Protein AF-A0A9E5WH46-F1 (afdb_monomer)

Radius of gyration: 38.25 Å; Cα contacts (8 Å, |Δi|>4): 91; chains: 1; bounding box: 60×32×115 Å

Foldseek 3Di:
DFAALCVLCVVVVHDSVVSVVCVVVVQADADPVRGHDSVRRVVSNVVPDDPVPPPPPVNVVPPPDPPPPPVVLLVVLCVVVPNDDDPVVSVVSVVVVVVVVVVVVVVVVVCVVVVVDDDPVVVVVVVVVVLVVVLVCQQPVLVVCLVVVCVVVVHDSVVSSVVSNVVSVVVSVVVVPPPPPPPD

pLDDT: mean 80.44, std 16.76, range [36.19, 98.06]

Sequence (184 aa):
MGMSRRA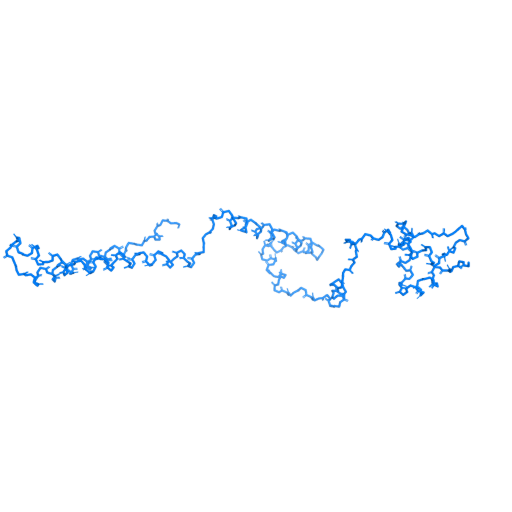YARHRGVSDMAVRKAITSGRITVEPDGTLDPVKADKLWAAQTDPSKQRGKHARRSSGATTPVPKSAIRAVDEALGGIGGAEISFMRARMANEVLKAQTAKVRLRKMKGELVDRARAISAAFDLGRRERDVWMNWPPRVAADMAAKLGVDAHAMEHVLERYIRQHLAELAGVDLSSDQ

Secondary structure (DSSP, 8-state):
-PBPHHHHHHHHT--HHHHHHHHHTTSS---TTS-B-HHHHHHHHHHH--GGGS--GGGGTTSS--PPPPHHHHHHHHHHHTS---HHHHHHHHHHHHHHHHHHHHHHHHHHHTT----HHHHHHHHHHHHHHHHHHHHTSHHHHHHHHHHHHTS-HHHHHHHHHHHHHHHHHHHHTS-TTS--

Nearest PDB structures (foldseek):
  5ydd-assembly1_A  TM=3.779E-01  e=4.033E-01  Mycobacterium tuberculosis H37Rv
  5c8d-assembly2_H  TM=2.714E-01  e=5.434E+00  Thermus thermophilus HB27
  6n63-assembly1_A-2  TM=2.862E-01  e=8.719E+00  Bacillus thermotolerans

Structure (mmCIF, N/CA/C/O backbone):
data_AF-A0A9E5WH46-F1
#
_entry.id   AF-A0A9E5WH46-F1
#
loop_
_atom_site.group_PDB
_atom_site.id
_atom_site.type_symbol
_atom_site.label_atom_id
_atom_site.label_alt_id
_atom_site.label_comp_id
_atom_site.label_asym_id
_atom_site.label_entity_id
_atom_site.label_seq_id
_atom_site.pdbx_PDB_ins_code
_atom_site.Cartn_x
_atom_site.Cartn_y
_atom_site.Cartn_z
_atom_site.occupancy
_atom_site.B_iso_or_equiv
_atom_site.auth_seq_id
_atom_site.auth_comp_id
_atom_site.auth_asym_id
_atom_site.auth_atom_id
_atom_site.pdbx_PDB_model_num
ATOM 1 N N . MET A 1 1 ? 18.393 -7.401 -77.310 1.00 60.84 1 MET A N 1
ATOM 2 C CA . MET A 1 1 ? 18.943 -6.029 -77.305 1.00 60.84 1 MET A CA 1
ATOM 3 C C . MET A 1 1 ? 19.353 -5.700 -75.886 1.00 60.84 1 MET A C 1
ATOM 5 O O . MET A 1 1 ? 18.494 -5.379 -75.073 1.00 60.84 1 MET A O 1
ATOM 9 N N . GLY A 1 2 ? 20.632 -5.865 -75.569 1.00 75.50 2 GLY A N 1
ATOM 10 C CA . GLY A 1 2 ? 21.138 -5.529 -74.249 1.00 75.50 2 GLY A CA 1
ATOM 11 C C . GLY A 1 2 ? 21.284 -4.019 -74.072 1.00 75.50 2 GLY A C 1
ATOM 12 O O . GLY A 1 2 ? 21.635 -3.286 -74.995 1.00 75.50 2 GLY A O 1
ATOM 13 N N . MET A 1 3 ? 20.962 -3.536 -72.878 1.00 85.12 3 MET A N 1
ATOM 14 C CA . MET A 1 3 ? 21.013 -2.129 -72.505 1.00 85.12 3 MET A CA 1
ATOM 15 C C . MET A 1 3 ? 22.272 -1.856 -71.670 1.00 85.12 3 MET A C 1
ATOM 17 O O . MET A 1 3 ? 22.698 -2.684 -70.864 1.00 85.12 3 MET A O 1
ATOM 21 N N . SER A 1 4 ? 22.884 -0.678 -71.820 1.00 86.88 4 SER A N 1
ATOM 22 C CA . SER A 1 4 ? 24.018 -0.294 -70.967 1.00 86.88 4 SER A CA 1
ATOM 23 C C . SER A 1 4 ? 23.589 -0.135 -69.501 1.00 86.88 4 SER A C 1
ATOM 25 O O . SER A 1 4 ? 22.456 0.248 -69.212 1.00 86.88 4 SER A O 1
ATOM 27 N N . ARG A 1 5 ? 24.506 -0.357 -68.548 1.00 87.38 5 ARG A N 1
ATOM 28 C CA . ARG A 1 5 ? 24.231 -0.281 -67.091 1.00 87.38 5 ARG A CA 1
ATOM 29 C C . ARG A 1 5 ? 23.552 1.025 -66.666 1.00 87.38 5 ARG A C 1
ATOM 31 O O . ARG A 1 5 ? 22.586 1.003 -65.908 1.00 87.38 5 ARG A O 1
ATOM 38 N N . ARG A 1 6 ? 24.010 2.150 -67.224 1.00 85.94 6 ARG A N 1
ATOM 39 C CA . ARG A 1 6 ? 23.446 3.487 -66.981 1.00 85.94 6 ARG A CA 1
ATOM 40 C C . ARG A 1 6 ? 22.045 3.649 -67.563 1.00 85.94 6 ARG A C 1
ATOM 42 O O . ARG A 1 6 ? 21.200 4.307 -66.962 1.00 85.94 6 ARG A O 1
ATOM 49 N N . ALA A 1 7 ? 21.796 3.094 -68.746 1.00 86.19 7 ALA A N 1
ATOM 50 C CA . ALA A 1 7 ? 20.470 3.123 -69.347 1.00 86.19 7 ALA A CA 1
ATOM 51 C C . ALA A 1 7 ? 19.501 2.207 -68.576 1.00 86.19 7 ALA A C 1
ATOM 53 O O . ALA A 1 7 ? 18.388 2.637 -68.286 1.00 86.19 7 ALA A O 1
ATOM 54 N N . TYR A 1 8 ? 19.954 1.038 -68.111 1.00 87.12 8 TYR A N 1
ATOM 55 C CA . TYR A 1 8 ? 19.157 0.138 -67.272 1.00 87.12 8 TYR A CA 1
ATOM 56 C C . TYR A 1 8 ? 18.824 0.756 -65.905 1.00 87.12 8 TYR A C 1
ATOM 58 O O . TYR A 1 8 ? 17.687 0.678 -65.442 1.00 87.12 8 TYR A O 1
ATOM 66 N N . ALA A 1 9 ? 19.780 1.459 -65.288 1.00 87.50 9 ALA A N 1
ATOM 67 C CA . ALA A 1 9 ? 19.547 2.216 -64.058 1.00 87.50 9 ALA A CA 1
ATOM 68 C C . ALA A 1 9 ? 18.420 3.253 -64.230 1.00 87.50 9 ALA A C 1
ATOM 70 O O . ALA A 1 9 ? 17.520 3.329 -63.393 1.00 87.50 9 ALA A O 1
ATOM 71 N N . ARG A 1 10 ? 18.429 3.994 -65.352 1.00 88.38 10 ARG A N 1
ATOM 72 C CA . ARG A 1 10 ? 17.366 4.950 -65.704 1.00 88.38 10 ARG A CA 1
ATOM 73 C C . ARG A 1 10 ? 16.027 4.257 -65.955 1.00 88.38 10 ARG A C 1
ATOM 75 O O . ARG A 1 10 ? 15.025 4.715 -65.422 1.00 88.38 10 ARG A O 1
ATOM 82 N N . HIS A 1 11 ? 16.021 3.148 -66.693 1.00 85.81 11 HIS A N 1
ATOM 83 C CA . HIS A 1 11 ? 14.815 2.365 -66.976 1.00 85.81 11 HIS A CA 1
ATOM 84 C C . HIS A 1 11 ? 14.134 1.851 -65.693 1.00 85.81 11 HIS A C 1
ATOM 86 O O . HIS A 1 11 ? 12.918 1.927 -65.566 1.00 85.81 11 HIS A O 1
ATOM 92 N N . ARG A 1 12 ? 14.916 1.393 -64.704 1.00 83.06 12 ARG A N 1
ATOM 93 C CA . ARG A 1 12 ? 14.411 0.873 -63.418 1.00 83.06 12 ARG A CA 1
ATOM 94 C C . ARG A 1 12 ? 14.196 1.956 -62.343 1.00 83.06 12 ARG A C 1
ATOM 96 O O . ARG A 1 12 ? 13.691 1.656 -61.263 1.00 83.06 12 ARG A O 1
ATOM 103 N N . GLY A 1 13 ? 14.595 3.206 -62.592 1.00 83.81 13 GLY A N 1
ATOM 104 C CA . GLY A 1 13 ? 14.474 4.306 -61.624 1.00 83.81 13 GLY A CA 1
ATOM 105 C C . GLY A 1 13 ? 15.414 4.192 -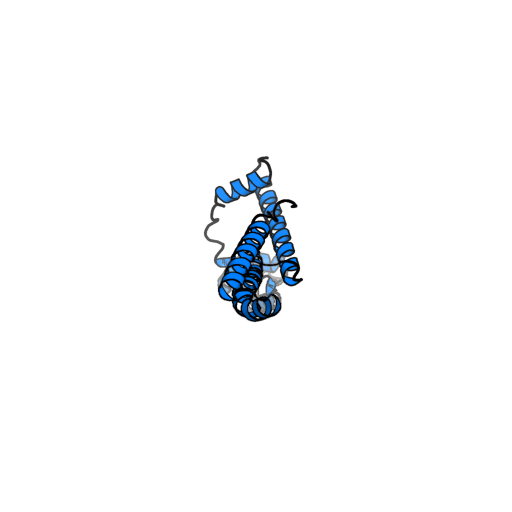60.412 1.00 83.81 13 GLY A C 1
ATOM 106 O O . GLY A 1 13 ? 15.082 4.645 -59.316 1.00 83.81 13 GLY A O 1
ATOM 107 N N . VAL A 1 14 ? 16.583 3.567 -60.582 1.00 86.25 14 VAL A N 1
ATOM 108 C CA . VAL A 1 14 ? 17.606 3.394 -59.534 1.00 86.25 14 VAL A CA 1
ATOM 109 C C . VAL A 1 14 ? 18.915 4.088 -59.919 1.00 86.25 14 VAL A C 1
ATOM 111 O O . VAL A 1 14 ? 19.143 4.425 -61.076 1.00 86.25 14 VAL A O 1
ATOM 114 N N . SER A 1 15 ? 19.810 4.314 -58.952 1.00 87.50 15 SER A N 1
ATOM 115 C CA . SER A 1 15 ? 21.128 4.888 -59.251 1.00 87.50 15 SER A CA 1
ATOM 116 C C . SER A 1 15 ? 22.048 3.874 -59.948 1.00 87.50 15 SER A C 1
ATOM 118 O O . SER A 1 15 ? 21.976 2.674 -59.679 1.00 87.50 15 SER A O 1
ATOM 120 N N . ASP A 1 16 ? 22.980 4.347 -60.787 1.00 86.44 16 ASP A N 1
ATOM 121 C CA . ASP A 1 16 ? 24.005 3.491 -61.425 1.00 86.44 16 ASP A CA 1
ATOM 122 C C . ASP A 1 16 ? 24.821 2.713 -60.376 1.00 86.44 16 ASP A C 1
ATOM 124 O O . ASP A 1 16 ? 25.144 1.541 -60.555 1.00 86.44 16 ASP A O 1
ATOM 128 N N . MET A 1 17 ? 25.067 3.330 -59.215 1.00 86.56 17 MET A N 1
ATOM 129 C CA . MET A 1 17 ? 25.725 2.680 -58.078 1.00 86.56 17 MET A CA 1
ATOM 130 C C . MET A 1 17 ? 24.918 1.514 -57.500 1.00 86.56 17 MET A C 1
ATOM 132 O O . MET A 1 17 ? 25.509 0.518 -57.081 1.00 86.56 17 MET A O 1
ATOM 136 N N . ALA A 1 18 ? 23.584 1.597 -57.488 1.00 84.50 18 ALA A N 1
ATOM 137 C CA . ALA A 1 18 ? 22.744 0.482 -57.066 1.00 84.50 18 ALA A CA 1
ATOM 138 C C . ALA A 1 18 ? 22.877 -0.698 -58.036 1.00 84.50 18 ALA A C 1
ATOM 140 O O . ALA A 1 18 ? 23.006 -1.836 -57.584 1.00 84.50 18 ALA A O 1
ATOM 141 N N . VAL A 1 19 ? 22.914 -0.425 -59.346 1.00 85.81 19 VAL A N 1
ATOM 142 C CA . VAL A 1 19 ? 23.125 -1.444 -60.388 1.00 85.81 19 VAL A CA 1
ATOM 143 C C . VAL A 1 19 ? 24.503 -2.086 -60.247 1.00 85.81 19 VAL A C 1
ATOM 145 O O . VAL A 1 19 ? 24.596 -3.307 -60.181 1.00 85.81 19 VAL A O 1
ATOM 148 N N . ARG A 1 20 ? 25.570 -1.293 -60.083 1.00 87.94 20 ARG A N 1
ATOM 149 C CA . ARG A 1 20 ? 26.925 -1.815 -59.821 1.00 87.94 20 ARG A CA 1
ATOM 150 C C . ARG A 1 20 ? 26.964 -2.706 -58.585 1.00 87.94 20 ARG A C 1
ATOM 152 O O . ARG A 1 20 ? 27.475 -3.814 -58.655 1.00 87.94 20 ARG A O 1
ATOM 159 N N . LYS A 1 21 ? 26.365 -2.264 -57.475 1.00 86.62 21 LYS A N 1
ATOM 160 C CA . LYS A 1 21 ? 26.303 -3.055 -56.239 1.00 86.62 21 LYS A CA 1
ATOM 161 C C . LYS A 1 21 ? 25.538 -4.362 -56.438 1.00 86.62 21 LYS A C 1
ATOM 163 O O . LYS A 1 21 ? 25.920 -5.375 -55.859 1.00 86.62 21 LYS A O 1
ATOM 168 N N . ALA A 1 22 ? 24.461 -4.358 -57.219 1.00 85.12 22 ALA A N 1
ATOM 169 C CA . ALA A 1 22 ? 23.718 -5.573 -57.527 1.00 85.12 22 ALA A CA 1
ATOM 170 C C . ALA A 1 22 ? 24.542 -6.547 -58.382 1.00 85.12 22 ALA A C 1
ATOM 172 O O . ALA A 1 22 ? 24.554 -7.728 -58.056 1.00 85.12 22 ALA A O 1
ATOM 173 N N . ILE A 1 23 ? 25.314 -6.056 -59.359 1.00 86.94 23 ILE A N 1
ATOM 174 C CA . ILE A 1 23 ? 26.272 -6.876 -60.126 1.00 86.94 23 ILE A CA 1
ATOM 175 C C . ILE A 1 23 ? 27.349 -7.454 -59.196 1.00 86.94 23 ILE A C 1
ATOM 177 O O . ILE A 1 23 ? 27.544 -8.662 -59.158 1.00 86.94 23 ILE A O 1
ATOM 181 N N . THR A 1 24 ? 28.010 -6.619 -58.384 1.00 86.25 24 THR A N 1
ATOM 182 C CA . THR A 1 24 ? 29.081 -7.060 -57.467 1.00 86.25 24 THR A CA 1
ATOM 183 C C . THR A 1 24 ? 28.592 -8.060 -56.421 1.00 86.25 24 THR A C 1
ATOM 185 O O . THR A 1 24 ? 29.334 -8.944 -56.019 1.00 86.25 24 THR A O 1
ATOM 188 N N . SER A 1 25 ? 27.341 -7.932 -55.973 1.00 82.19 25 SER A N 1
ATOM 189 C CA . SER A 1 25 ? 26.733 -8.883 -55.030 1.00 82.19 25 SER A CA 1
ATOM 190 C C . SER A 1 25 ? 26.099 -10.102 -55.705 1.00 82.19 25 SER A C 1
ATOM 192 O O . SER A 1 25 ? 25.434 -10.871 -55.019 1.00 82.19 25 SER A O 1
ATOM 194 N N . GLY A 1 26 ? 26.264 -10.266 -57.022 1.00 82.75 26 GLY A N 1
ATOM 195 C CA . GLY A 1 26 ? 25.757 -11.414 -57.776 1.00 82.75 26 GLY A CA 1
ATOM 196 C C . GLY A 1 26 ? 24.236 -11.458 -57.940 1.00 82.75 26 GLY A C 1
ATOM 197 O O . GLY A 1 26 ? 23.709 -12.498 -58.311 1.00 82.75 26 GLY A O 1
ATOM 198 N N . ARG A 1 27 ? 23.530 -10.350 -57.664 1.00 81.94 27 ARG A N 1
ATOM 199 C CA . ARG A 1 27 ? 22.059 -10.244 -57.743 1.00 81.94 27 ARG A CA 1
ATOM 200 C C . ARG A 1 27 ? 21.519 -10.022 -59.157 1.00 81.94 27 ARG A C 1
ATOM 202 O O . ARG A 1 27 ? 20.327 -10.175 -59.400 1.00 81.94 27 ARG A O 1
ATOM 209 N N . ILE A 1 28 ? 22.378 -9.564 -60.063 1.00 87.00 28 ILE A N 1
ATOM 210 C CA . ILE A 1 28 ? 22.096 -9.446 -61.495 1.00 87.00 28 ILE A CA 1
ATOM 211 C C . ILE A 1 28 ? 23.334 -9.850 -62.283 1.00 87.00 28 ILE A C 1
ATOM 213 O O . ILE A 1 28 ? 24.459 -9.544 -61.884 1.00 87.00 28 ILE A O 1
ATOM 217 N N . THR A 1 29 ? 23.111 -10.501 -63.417 1.00 85.12 29 THR A N 1
ATOM 218 C CA . THR A 1 29 ? 24.169 -10.997 -64.297 1.00 85.12 29 THR A CA 1
ATOM 219 C C . THR A 1 29 ? 24.289 -10.096 -65.518 1.00 85.12 29 THR A C 1
ATOM 221 O O . THR A 1 29 ? 23.283 -9.652 -66.069 1.00 85.12 29 THR A O 1
ATOM 224 N N . VAL A 1 30 ? 25.525 -9.810 -65.918 1.00 86.00 30 VAL A N 1
ATOM 225 C CA . VAL A 1 30 ? 25.843 -9.067 -67.144 1.00 86.00 30 VAL A CA 1
ATOM 226 C C . VAL A 1 30 ? 26.047 -10.078 -68.272 1.00 86.00 30 VAL A C 1
ATOM 228 O O . VAL A 1 30 ? 26.607 -11.148 -68.034 1.00 86.00 30 VAL A O 1
ATOM 231 N N . GLU A 1 31 ? 25.579 -9.761 -69.476 1.00 83.12 31 GLU A N 1
ATOM 232 C CA . GLU A 1 31 ? 25.784 -10.601 -70.656 1.00 83.12 31 GLU A CA 1
ATOM 233 C C . GLU A 1 31 ? 27.267 -10.592 -71.097 1.00 83.12 31 GLU A C 1
ATOM 235 O O . GLU A 1 31 ? 28.030 -9.707 -70.689 1.00 83.12 31 GLU A O 1
ATOM 240 N N . PRO A 1 32 ? 27.717 -11.575 -71.903 1.00 72.38 32 PRO A N 1
ATOM 241 C CA . PRO A 1 32 ? 29.120 -11.686 -72.326 1.00 72.38 32 PRO A CA 1
ATOM 242 C C . PRO A 1 32 ? 29.652 -10.460 -73.084 1.00 72.38 32 PRO A C 1
ATOM 244 O O . PRO A 1 32 ? 30.854 -10.214 -73.096 1.00 72.38 32 PRO A O 1
ATOM 247 N N . ASP A 1 33 ? 28.758 -9.671 -73.682 1.00 74.50 33 ASP A N 1
ATOM 248 C CA . ASP A 1 33 ? 29.044 -8.418 -74.388 1.00 74.50 33 ASP A CA 1
ATOM 249 C C . ASP A 1 33 ? 29.107 -7.183 -73.458 1.00 74.50 33 ASP A C 1
ATOM 251 O O . ASP A 1 33 ? 29.300 -6.053 -73.908 1.00 74.50 33 ASP A O 1
ATOM 255 N N . GLY A 1 34 ? 28.943 -7.376 -72.144 1.00 74.81 34 GLY A N 1
ATOM 256 C CA . GLY A 1 34 ? 28.970 -6.311 -71.141 1.00 74.81 34 GLY A CA 1
ATOM 257 C C . GLY A 1 34 ? 27.643 -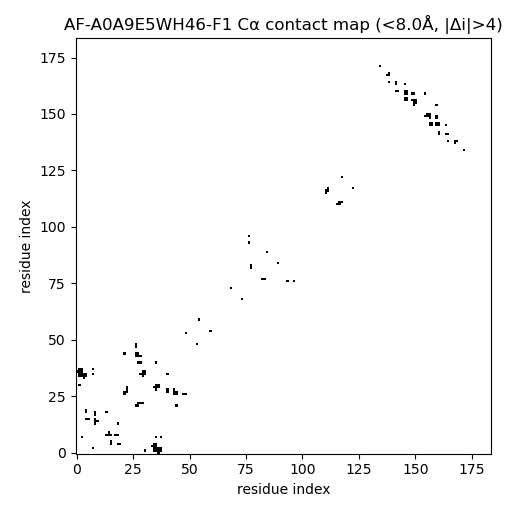5.564 -70.957 1.00 74.81 34 GLY A C 1
ATOM 258 O O . GLY A 1 34 ? 27.582 -4.632 -70.138 1.00 74.81 34 GLY A O 1
ATOM 259 N N . THR A 1 35 ? 26.586 -5.960 -71.668 1.00 83.19 35 THR A N 1
ATOM 260 C CA . THR A 1 35 ? 25.255 -5.346 -71.605 1.00 83.19 35 THR A CA 1
ATOM 261 C C . THR A 1 35 ? 24.317 -6.063 -70.621 1.00 83.19 35 THR A C 1
ATOM 263 O O . THR A 1 35 ? 24.643 -7.102 -70.047 1.00 83.19 35 THR A O 1
ATOM 266 N N . LEU A 1 36 ? 23.167 -5.453 -70.326 1.00 84.62 36 LEU A N 1
ATOM 267 C CA . LEU A 1 36 ? 22.128 -6.008 -69.457 1.00 84.62 36 LEU A CA 1
ATOM 268 C C . LEU A 1 36 ? 20.832 -6.182 -70.243 1.00 84.62 36 LEU A C 1
ATOM 270 O O . LEU A 1 36 ? 20.279 -5.202 -70.743 1.00 84.62 36 LEU A O 1
ATOM 274 N N . ASP A 1 37 ? 20.300 -7.398 -70.282 1.00 87.38 37 ASP A N 1
ATOM 275 C CA . ASP A 1 37 ? 18.914 -7.629 -70.684 1.00 87.38 37 ASP A CA 1
ATOM 276 C C . ASP A 1 37 ? 17.979 -7.119 -69.567 1.00 87.38 37 ASP A C 1
ATOM 278 O O . ASP A 1 37 ? 17.991 -7.679 -68.462 1.00 87.38 37 ASP A O 1
ATOM 282 N N . PRO A 1 38 ? 17.175 -6.064 -69.814 1.00 83.06 38 PRO A N 1
ATOM 283 C CA . PRO A 1 38 ? 16.353 -5.444 -68.780 1.00 83.06 38 PRO A CA 1
ATOM 284 C C . PRO A 1 38 ? 15.334 -6.417 -68.176 1.00 83.06 38 PRO A C 1
ATOM 286 O O . PRO A 1 38 ? 15.113 -6.396 -66.966 1.00 83.06 38 PRO A O 1
ATOM 289 N N . VAL A 1 39 ? 14.767 -7.324 -68.979 1.00 84.38 39 VAL A N 1
ATOM 290 C CA . VAL A 1 39 ? 13.725 -8.254 -68.519 1.00 84.38 39 VAL A CA 1
ATOM 291 C C . VAL A 1 39 ? 14.325 -9.337 -67.624 1.00 84.38 39 VAL A C 1
ATOM 293 O O . VAL A 1 39 ? 13.751 -9.683 -66.588 1.00 84.38 39 VAL A O 1
ATOM 296 N N . LYS A 1 40 ? 15.496 -9.875 -67.989 1.00 84.50 40 LYS A N 1
ATOM 297 C CA . LYS A 1 40 ? 16.202 -10.866 -67.159 1.00 84.50 40 LYS A CA 1
ATOM 298 C C . LYS A 1 40 ? 16.746 -10.237 -65.880 1.00 84.50 40 LYS A C 1
ATOM 300 O O . LYS A 1 40 ? 16.601 -10.822 -64.807 1.00 84.50 40 LYS A O 1
ATOM 305 N N . ALA A 1 41 ? 17.339 -9.049 -65.978 1.00 84.12 41 ALA A N 1
ATOM 306 C CA . ALA A 1 41 ? 17.916 -8.358 -64.835 1.00 84.12 41 ALA A CA 1
ATOM 307 C C . ALA A 1 41 ? 16.845 -7.973 -63.800 1.00 84.12 41 ALA A C 1
ATOM 309 O O . ALA A 1 41 ? 17.084 -8.132 -62.603 1.00 84.12 41 ALA A O 1
ATOM 310 N N . ASP A 1 42 ? 15.649 -7.559 -64.230 1.00 84.00 42 ASP A N 1
ATOM 311 C CA . ASP A 1 42 ? 14.543 -7.248 -63.319 1.00 84.00 42 ASP A CA 1
ATOM 312 C C . ASP A 1 42 ? 14.053 -8.496 -62.561 1.00 84.00 42 ASP A C 1
ATOM 314 O O . ASP A 1 42 ? 13.826 -8.429 -61.346 1.00 84.00 42 ASP A O 1
ATOM 318 N N . LYS A 1 43 ? 13.949 -9.641 -63.255 1.00 84.81 43 LYS A N 1
ATOM 319 C CA . LYS A 1 43 ? 13.566 -10.936 -62.664 1.00 84.81 43 LYS A CA 1
ATOM 320 C C . LYS A 1 43 ? 14.593 -11.429 -61.645 1.00 84.81 43 LYS A C 1
ATOM 322 O O . LYS A 1 43 ? 14.216 -11.774 -60.526 1.00 84.81 43 LYS A O 1
ATOM 327 N N . LEU A 1 44 ? 15.880 -11.425 -62.005 1.00 84.56 44 LEU A N 1
ATOM 328 C CA . LEU A 1 44 ? 16.971 -11.837 -61.112 1.00 84.56 44 LEU A CA 1
ATOM 329 C C . LEU A 1 44 ? 17.039 -10.945 -59.873 1.00 84.56 44 LEU A C 1
ATOM 331 O O . LEU A 1 44 ? 17.105 -11.439 -58.748 1.00 84.56 44 LEU A O 1
ATOM 335 N N . TRP A 1 45 ? 16.909 -9.631 -60.069 1.00 84.94 45 TRP A N 1
ATOM 336 C CA . TRP A 1 45 ? 16.915 -8.678 -58.970 1.00 84.94 45 TRP A CA 1
ATOM 337 C C . TRP A 1 45 ? 15.779 -8.948 -57.985 1.00 84.94 45 TRP A C 1
ATOM 339 O O . TRP A 1 45 ? 16.009 -8.927 -56.777 1.00 84.94 45 TRP A O 1
ATOM 349 N N . ALA A 1 46 ? 14.557 -9.184 -58.469 1.00 81.38 46 ALA A N 1
ATOM 350 C CA . ALA A 1 46 ? 13.415 -9.480 -57.608 1.00 81.38 46 ALA A CA 1
ATOM 351 C C . ALA A 1 46 ? 13.587 -10.813 -56.860 1.00 81.38 46 ALA A C 1
ATOM 353 O O . ALA A 1 46 ? 13.364 -10.855 -55.654 1.00 81.38 46 ALA A O 1
ATOM 354 N N . ALA A 1 47 ? 14.046 -11.863 -57.547 1.00 81.69 47 ALA A N 1
ATOM 355 C CA . ALA A 1 47 ? 14.228 -13.192 -56.965 1.00 81.69 47 ALA A CA 1
ATOM 356 C C . ALA A 1 47 ? 15.340 -13.243 -55.903 1.00 81.69 47 ALA A C 1
ATOM 358 O O . ALA A 1 47 ? 15.214 -13.945 -54.905 1.00 81.69 47 ALA A O 1
ATOM 359 N N . GLN A 1 48 ? 16.427 -12.492 -56.101 1.00 79.56 48 GLN A N 1
ATOM 360 C CA . GLN A 1 48 ? 17.620 -12.546 -55.246 1.00 79.56 48 GLN A CA 1
ATOM 361 C C . GLN A 1 48 ? 17.698 -11.397 -54.225 1.00 79.56 48 GLN A C 1
ATOM 363 O O . GLN A 1 48 ? 18.693 -11.256 -53.508 1.00 79.56 48 GLN A O 1
ATOM 368 N N . THR A 1 49 ? 16.671 -10.542 -54.139 1.00 76.56 49 THR A N 1
ATOM 369 C CA . THR A 1 49 ? 16.612 -9.488 -53.117 1.00 76.56 49 THR A CA 1
ATOM 370 C C . THR A 1 49 ? 15.938 -10.004 -51.854 1.00 76.56 49 THR A C 1
ATOM 372 O O . THR A 1 49 ? 14.720 -10.123 -51.785 1.00 76.56 49 THR A O 1
ATOM 375 N N . ASP A 1 50 ? 16.753 -10.213 -50.824 1.00 70.56 50 ASP A N 1
ATOM 376 C CA . ASP A 1 50 ? 16.322 -10.544 -49.467 1.00 70.56 50 ASP A CA 1
ATOM 377 C C . ASP A 1 50 ? 15.325 -9.494 -48.911 1.00 70.56 50 ASP A C 1
ATOM 379 O O . ASP A 1 50 ? 15.698 -8.318 -48.766 1.00 70.56 50 ASP A O 1
ATOM 383 N N . PRO A 1 51 ? 14.079 -9.889 -48.572 1.00 62.91 51 PRO A N 1
ATOM 384 C CA . PRO A 1 51 ? 13.073 -9.001 -47.987 1.00 62.91 51 PRO A CA 1
ATOM 385 C C . PRO A 1 51 ? 13.537 -8.317 -46.694 1.00 62.91 51 PRO A C 1
ATOM 387 O O . PRO A 1 51 ? 13.174 -7.169 -46.447 1.00 62.91 51 PRO A O 1
ATOM 390 N N . SER A 1 52 ? 14.394 -8.970 -45.899 1.00 59.16 52 SER A N 1
ATOM 391 C CA . SER A 1 52 ? 14.901 -8.441 -44.624 1.00 59.16 52 SER A CA 1
ATOM 392 C C . SER A 1 52 ? 15.940 -7.325 -44.796 1.00 59.16 52 SER A C 1
ATOM 394 O O . SER A 1 52 ? 16.137 -6.503 -43.900 1.00 59.16 52 SER A O 1
ATOM 396 N N . LYS A 1 53 ? 16.579 -7.244 -45.973 1.00 61.91 53 LYS A N 1
ATOM 397 C CA . LYS A 1 53 ? 17.563 -6.201 -46.320 1.00 61.91 53 LYS A CA 1
ATOM 398 C C . LYS A 1 53 ? 16.955 -5.051 -47.115 1.00 61.91 53 LYS A C 1
ATOM 400 O O . LYS A 1 53 ? 17.668 -4.110 -47.485 1.00 61.91 53 LYS A O 1
ATOM 405 N N . GLN A 1 54 ? 15.651 -5.091 -47.382 1.00 60.31 54 GLN A N 1
ATOM 406 C CA . GLN A 1 54 ? 14.955 -3.958 -47.969 1.00 60.31 54 GLN A CA 1
ATOM 407 C C . GLN A 1 54 ? 14.895 -2.830 -46.935 1.00 60.31 54 GLN A C 1
ATOM 409 O O . GLN A 1 54 ? 14.320 -2.972 -45.858 1.00 60.31 54 GLN A O 1
ATOM 414 N N . ARG A 1 55 ? 15.484 -1.670 -47.261 1.00 57.00 55 ARG A N 1
ATOM 415 C CA . ARG A 1 55 ? 15.250 -0.439 -46.491 1.00 57.00 55 ARG A CA 1
ATOM 416 C C . ARG A 1 55 ? 13.760 -0.124 -46.593 1.00 57.00 55 ARG A C 1
ATOM 418 O O . ARG A 1 55 ? 13.312 0.426 -47.596 1.00 57.00 55 ARG A O 1
ATOM 425 N N . GLY A 1 56 ? 13.004 -0.489 -45.560 1.00 55.34 56 GLY A N 1
ATOM 426 C CA . GLY A 1 56 ? 11.588 -0.162 -45.458 1.00 55.34 56 GLY A CA 1
ATOM 427 C C . GLY A 1 56 ? 11.364 1.349 -45.554 1.00 55.34 56 GLY A C 1
ATOM 428 O O . GLY A 1 56 ? 12.283 2.147 -45.347 1.00 55.34 56 GLY A O 1
ATOM 429 N N . LYS A 1 57 ? 10.121 1.766 -45.824 1.00 50.69 57 LYS A N 1
ATOM 430 C CA . LYS A 1 57 ? 9.732 3.191 -45.904 1.00 50.69 57 LYS A CA 1
ATOM 431 C C . LYS A 1 57 ? 10.173 4.011 -44.672 1.00 50.69 57 LYS A C 1
ATOM 433 O O . LYS A 1 57 ? 10.429 5.205 -44.797 1.00 50.69 57 LYS A O 1
ATOM 438 N N . HIS A 1 58 ? 10.374 3.363 -43.521 1.00 48.94 58 HIS A N 1
ATOM 439 C CA . HIS A 1 58 ? 10.922 3.965 -42.301 1.00 48.94 58 HIS A CA 1
ATOM 440 C C . HIS A 1 58 ? 12.391 4.418 -42.413 1.00 48.94 58 HIS A C 1
ATOM 442 O O . HIS A 1 58 ? 12.760 5.420 -41.812 1.00 48.94 58 HIS A O 1
ATOM 448 N N . ALA A 1 59 ? 13.224 3.771 -43.235 1.00 50.53 59 ALA A N 1
ATOM 449 C CA . ALA A 1 59 ? 14.636 4.135 -43.403 1.00 50.53 59 ALA A CA 1
ATOM 450 C C . ALA A 1 59 ? 14.870 5.299 -44.388 1.00 50.53 59 ALA A C 1
ATOM 452 O O . ALA A 1 59 ? 16.009 5.748 -44.548 1.00 50.53 59 ALA A O 1
ATOM 453 N N . ARG A 1 60 ? 13.815 5.762 -45.078 1.00 47.84 60 ARG A N 1
ATOM 454 C CA . ARG A 1 60 ? 13.821 6.987 -45.901 1.00 47.84 60 ARG A CA 1
ATOM 455 C C . ARG A 1 60 ? 13.412 8.232 -45.109 1.00 47.84 60 ARG A C 1
ATOM 457 O O . ARG A 1 60 ? 13.741 9.332 -45.525 1.00 47.84 60 ARG A O 1
ATOM 464 N N . ARG A 1 61 ? 12.765 8.069 -43.947 1.00 46.69 61 ARG A N 1
ATOM 465 C CA . ARG A 1 61 ? 12.487 9.179 -43.019 1.00 46.69 61 ARG A CA 1
ATOM 466 C C . ARG A 1 61 ? 13.698 9.592 -42.177 1.00 46.69 61 ARG A C 1
ATOM 468 O O . ARG A 1 61 ? 13.663 10.652 -41.576 1.00 46.69 61 ARG A O 1
ATOM 475 N N . SER A 1 62 ? 14.769 8.798 -42.164 1.00 50.56 62 SER A N 1
ATOM 476 C CA . SER A 1 62 ? 15.971 9.056 -41.361 1.00 50.56 62 SER A CA 1
ATOM 477 C C . SER A 1 62 ? 17.168 9.582 -42.167 1.00 50.56 62 SER A C 1
ATOM 479 O O . SER A 1 62 ? 18.292 9.528 -41.681 1.00 50.56 62 SER A O 1
ATOM 481 N N . SER A 1 63 ? 16.969 10.031 -43.413 1.00 48.00 63 SER A N 1
ATOM 482 C CA . SER A 1 63 ? 18.027 10.681 -44.211 1.00 48.00 63 SER A CA 1
ATOM 483 C C . SER A 1 63 ? 17.860 12.199 -44.330 1.00 48.00 63 SER A C 1
ATOM 485 O O . SER A 1 63 ? 18.501 12.811 -45.176 1.00 48.00 63 SER A O 1
ATOM 487 N N . GLY A 1 64 ? 17.010 12.804 -43.500 1.00 46.69 64 GLY A N 1
ATOM 488 C CA . GLY A 1 64 ? 16.925 14.250 -43.314 1.00 46.69 64 GLY A CA 1
ATOM 489 C C . GLY A 1 64 ? 17.128 14.562 -41.836 1.00 46.69 64 GLY A C 1
ATOM 490 O O . GLY A 1 64 ? 16.418 14.006 -41.008 1.00 46.69 64 GLY A O 1
ATOM 491 N N . ALA A 1 65 ? 18.103 15.421 -41.541 1.00 43.69 65 ALA A N 1
ATOM 492 C CA . ALA A 1 65 ? 18.570 15.816 -40.213 1.00 43.69 65 ALA A CA 1
ATOM 493 C C . ALA A 1 65 ? 19.271 14.703 -39.410 1.00 43.69 65 ALA A C 1
ATOM 495 O O . ALA A 1 65 ? 18.657 13.920 -38.691 1.00 43.69 65 ALA A O 1
ATOM 496 N N . THR A 1 66 ? 20.607 14.715 -39.430 1.00 50.06 66 THR A N 1
ATOM 497 C CA . THR A 1 66 ? 21.372 14.396 -38.220 1.00 50.06 66 THR A CA 1
ATOM 498 C C . THR A 1 66 ? 20.943 15.404 -37.161 1.00 50.06 66 THR A C 1
ATOM 500 O O . THR A 1 66 ? 21.507 16.495 -37.084 1.00 50.06 66 THR A O 1
ATOM 503 N N . THR A 1 67 ? 19.887 15.100 -36.406 1.00 45.34 67 THR A N 1
ATOM 504 C CA . THR A 1 67 ? 19.553 15.877 -35.216 1.00 45.34 67 THR A CA 1
ATOM 505 C C . THR A 1 67 ? 20.807 15.853 -34.349 1.00 45.34 67 THR A C 1
ATOM 507 O O . THR A 1 67 ? 21.257 14.757 -33.995 1.00 45.34 67 THR A O 1
ATOM 510 N N . PRO A 1 68 ? 21.438 17.006 -34.072 1.00 51.34 68 PRO A N 1
ATOM 511 C CA . PRO A 1 68 ? 22.575 17.039 -33.175 1.00 51.34 68 PRO A CA 1
ATOM 512 C C . PRO A 1 68 ? 22.118 16.399 -31.873 1.00 51.34 68 PRO A C 1
ATOM 514 O O . PRO A 1 68 ? 21.075 16.781 -31.335 1.00 51.34 68 PRO A O 1
ATOM 517 N N . VAL A 1 69 ? 22.848 15.385 -31.408 1.00 58.31 69 VAL A N 1
ATOM 518 C CA . VAL A 1 69 ? 22.575 14.789 -30.102 1.00 58.31 69 VAL A CA 1
ATOM 519 C C . VAL A 1 69 ? 22.547 15.948 -29.103 1.00 58.31 69 VAL A C 1
ATOM 521 O O . VAL A 1 69 ? 23.513 16.718 -29.053 1.00 58.31 69 VAL A O 1
ATOM 524 N N . PRO A 1 70 ? 21.436 16.154 -28.375 1.00 60.03 70 PRO A N 1
ATOM 525 C CA . PRO A 1 70 ? 21.312 17.305 -27.500 1.00 60.03 70 PRO A CA 1
ATOM 526 C C . PRO A 1 70 ? 22.444 17.266 -26.476 1.00 60.03 70 PRO A C 1
ATOM 528 O O . PRO A 1 70 ? 22.742 16.217 -25.902 1.00 60.03 70 PRO A O 1
ATOM 531 N N . LYS A 1 71 ? 23.092 18.414 -26.246 1.00 56.22 71 LYS A N 1
ATOM 532 C CA . LYS A 1 71 ? 24.247 18.532 -25.337 1.00 56.22 71 LYS A CA 1
ATOM 533 C C . LYS A 1 71 ? 23.944 17.997 -23.927 1.00 56.22 71 LYS A C 1
ATOM 535 O O . LYS A 1 71 ? 24.857 17.545 -23.249 1.00 56.22 71 LYS A O 1
ATOM 540 N N . SER A 1 72 ? 22.673 17.979 -23.516 1.00 59.69 72 SER A N 1
ATOM 541 C CA . SER A 1 72 ? 22.205 17.359 -22.270 1.00 59.69 72 SER A CA 1
ATOM 542 C C . SER A 1 72 ? 22.392 15.838 -22.232 1.00 59.69 72 SER A C 1
ATOM 544 O O . SER A 1 72 ? 22.793 15.310 -21.202 1.00 59.69 72 SER A O 1
ATOM 546 N N . ALA A 1 73 ? 22.177 15.133 -23.345 1.00 59.47 73 ALA A N 1
ATOM 547 C CA . ALA A 1 73 ? 22.417 13.693 -23.438 1.00 59.47 73 ALA A CA 1
ATOM 548 C C . ALA A 1 73 ? 23.918 13.368 -23.441 1.00 59.47 73 ALA A C 1
ATOM 550 O O . ALA A 1 73 ? 24.331 12.375 -22.853 1.00 59.47 73 ALA A O 1
ATOM 551 N N . ILE A 1 74 ? 24.743 14.231 -24.047 1.00 58.19 74 ILE A N 1
ATOM 552 C CA . ILE A 1 74 ? 26.208 14.108 -23.996 1.00 58.19 74 ILE A CA 1
ATOM 553 C C . ILE A 1 74 ? 26.701 14.313 -22.558 1.00 58.19 74 ILE A C 1
ATOM 555 O O . ILE A 1 74 ? 27.509 13.527 -22.081 1.00 58.19 74 ILE A O 1
ATOM 559 N N . ARG A 1 75 ? 26.159 15.308 -21.843 1.00 59.75 75 ARG A N 1
ATOM 560 C CA . ARG A 1 75 ? 26.507 15.593 -20.445 1.00 59.75 75 ARG A CA 1
ATOM 561 C C . ARG A 1 75 ? 26.100 14.465 -19.492 1.00 59.75 75 ARG A C 1
ATOM 563 O O . ARG A 1 75 ? 26.901 14.089 -18.652 1.00 59.75 75 ARG A O 1
ATOM 570 N N . ALA A 1 76 ? 24.916 13.875 -19.675 1.00 62.38 76 ALA A N 1
ATOM 571 C CA . ALA A 1 76 ? 24.470 12.726 -18.882 1.00 62.38 76 ALA A CA 1
ATOM 572 C C . ALA A 1 76 ? 25.344 11.476 -19.107 1.00 62.38 76 ALA A C 1
ATOM 574 O O . ALA A 1 76 ? 25.569 10.692 -18.189 1.00 62.38 76 ALA A O 1
ATOM 575 N N . VAL A 1 77 ? 25.861 11.290 -20.327 1.00 59.53 77 VAL A N 1
ATOM 576 C CA . VAL A 1 77 ? 26.807 10.209 -20.648 1.00 59.53 77 VAL A CA 1
ATOM 577 C C . VAL A 1 77 ? 28.202 10.495 -20.085 1.00 59.53 77 VAL A C 1
ATOM 579 O O . VAL A 1 77 ? 28.868 9.567 -19.638 1.00 59.53 77 VAL A O 1
ATOM 582 N N . ASP A 1 78 ? 28.642 11.753 -20.083 1.00 59.28 78 ASP A N 1
ATOM 583 C CA . ASP A 1 78 ? 29.933 12.170 -19.524 1.00 59.28 78 ASP A CA 1
ATOM 584 C C . ASP A 1 78 ? 29.956 12.063 -17.988 1.00 59.28 78 ASP A C 1
ATOM 586 O O . ASP A 1 78 ? 30.930 11.583 -17.410 1.00 59.28 78 ASP A O 1
ATOM 590 N N . GLU A 1 79 ? 28.836 12.396 -17.339 1.00 63.62 79 GLU A N 1
ATOM 591 C CA . GLU A 1 79 ? 28.594 12.211 -15.902 1.00 63.62 79 GLU A CA 1
ATOM 592 C C . GLU A 1 79 ? 28.550 10.724 -15.516 1.00 63.62 79 GLU A C 1
ATOM 594 O O . GLU A 1 79 ? 29.160 10.321 -14.530 1.00 63.62 79 GLU A O 1
ATOM 599 N N . ALA A 1 80 ? 27.928 9.877 -16.345 1.00 61.06 80 ALA A N 1
ATOM 600 C CA . ALA A 1 80 ? 27.923 8.428 -16.143 1.00 61.06 80 ALA A CA 1
ATOM 601 C C . ALA A 1 80 ? 29.297 7.756 -16.368 1.00 61.06 80 ALA A C 1
ATOM 603 O O . ALA A 1 80 ? 29.471 6.602 -15.978 1.00 61.06 80 ALA A O 1
ATOM 604 N N . LEU A 1 81 ? 30.256 8.430 -17.020 1.00 59.53 81 LEU A N 1
ATOM 605 C CA . LEU A 1 81 ? 31.534 7.841 -17.453 1.00 59.53 81 LEU A CA 1
ATOM 606 C C . LEU A 1 81 ? 32.788 8.586 -16.957 1.00 59.53 81 LEU A C 1
ATOM 608 O O . LEU A 1 81 ? 33.895 8.219 -17.353 1.00 59.53 81 LEU A O 1
ATOM 612 N N . GLY A 1 82 ? 32.648 9.594 -16.093 1.00 56.75 82 GLY A N 1
ATOM 613 C CA . GLY A 1 82 ? 33.775 10.215 -15.387 1.00 56.75 82 GLY A CA 1
ATOM 614 C C . GLY A 1 82 ? 34.713 11.085 -16.239 1.00 56.75 82 GLY A C 1
ATOM 615 O O . GLY A 1 82 ? 35.893 11.182 -15.916 1.00 56.75 82 GLY A O 1
ATOM 616 N N . GLY A 1 83 ? 34.227 11.720 -17.314 1.00 56.72 83 GLY A N 1
ATOM 617 C CA . GLY A 1 83 ? 34.904 12.888 -17.910 1.00 56.72 83 GLY A CA 1
ATOM 618 C C . GLY A 1 83 ? 36.178 12.668 -18.750 1.00 56.72 83 GLY A C 1
ATOM 619 O O . GLY A 1 83 ? 37.022 13.560 -18.809 1.00 56.72 83 GLY A O 1
ATOM 620 N N . ILE A 1 84 ? 36.373 11.527 -19.426 1.00 52.38 84 ILE A N 1
ATOM 621 C CA . ILE A 1 84 ? 37.596 11.284 -20.236 1.00 52.38 84 ILE A CA 1
ATOM 622 C C . ILE A 1 84 ? 37.336 11.534 -21.745 1.00 52.38 84 ILE A C 1
ATOM 624 O O . ILE A 1 84 ? 36.688 10.726 -22.397 1.00 52.38 84 ILE A O 1
ATOM 628 N N . GLY A 1 85 ? 37.825 12.626 -22.340 1.00 43.72 85 GLY A N 1
ATOM 629 C CA . GLY A 1 85 ? 37.437 13.085 -23.693 1.00 43.72 85 GLY A CA 1
ATOM 630 C C . GLY A 1 85 ? 38.058 12.383 -24.926 1.00 43.72 85 GLY A C 1
ATOM 631 O O . GLY A 1 85 ? 39.199 11.934 -24.901 1.00 43.72 85 GLY A O 1
ATOM 632 N N . GLY A 1 86 ? 37.293 12.363 -26.035 1.00 49.78 86 GLY A N 1
ATOM 633 C CA . GLY A 1 86 ? 37.700 12.064 -27.426 1.00 49.78 86 GLY A CA 1
ATOM 634 C C . GLY A 1 86 ? 36.480 11.801 -28.338 1.00 49.78 86 GLY A C 1
ATOM 635 O O . GLY A 1 86 ? 35.641 10.980 -27.991 1.00 49.78 86 GLY A O 1
ATOM 636 N N . ALA A 1 87 ? 36.321 12.480 -29.485 1.00 53.91 87 ALA A N 1
ATOM 637 C CA . ALA A 1 87 ? 35.079 12.445 -30.292 1.00 53.91 87 ALA A CA 1
ATOM 638 C C . ALA A 1 87 ? 34.756 11.073 -30.935 1.00 53.91 87 ALA A C 1
ATOM 640 O O . ALA A 1 87 ? 33.596 10.668 -30.988 1.00 53.91 87 ALA A O 1
ATOM 641 N N . GLU A 1 88 ? 35.768 10.313 -31.356 1.00 50.59 88 GLU A N 1
ATOM 642 C CA . GLU A 1 88 ? 35.607 8.931 -31.848 1.00 50.59 88 GLU A CA 1
ATOM 643 C C . GLU A 1 88 ? 35.350 7.938 -30.699 1.00 50.59 88 GLU A C 1
ATOM 645 O O . GLU A 1 88 ? 34.524 7.027 -30.795 1.00 50.59 88 GLU A O 1
ATOM 650 N N . ILE A 1 89 ? 35.990 8.193 -29.554 1.00 55.44 89 ILE A N 1
ATOM 651 C CA . ILE A 1 89 ? 35.774 7.487 -28.287 1.00 55.44 89 ILE A CA 1
ATOM 652 C C . ILE A 1 89 ? 34.355 7.771 -27.757 1.00 55.44 89 ILE A C 1
ATOM 654 O O . ILE A 1 89 ? 33.728 6.895 -27.167 1.00 55.44 89 ILE A O 1
ATOM 658 N N . SER A 1 90 ? 33.799 8.952 -28.039 1.00 69.81 90 SER A N 1
ATOM 659 C CA . SER A 1 90 ? 32.454 9.373 -27.644 1.00 69.81 90 SER A CA 1
ATOM 660 C C . SER A 1 90 ? 31.364 8.551 -28.334 1.00 69.81 90 SER A C 1
ATOM 662 O O . SER A 1 90 ? 30.422 8.133 -27.667 1.00 69.81 90 SER A O 1
ATOM 664 N N . PHE A 1 91 ? 31.503 8.217 -29.625 1.00 71.62 91 PHE A N 1
ATOM 665 C CA . PHE A 1 91 ? 30.526 7.356 -30.308 1.00 71.62 91 PHE A CA 1
ATOM 666 C C . PHE A 1 91 ? 30.552 5.915 -29.781 1.00 71.62 91 PHE A C 1
ATOM 668 O O . PHE A 1 91 ? 29.497 5.345 -29.496 1.00 71.62 91 PHE A O 1
ATOM 675 N N . MET A 1 92 ? 31.741 5.327 -29.600 1.00 76.75 92 MET A N 1
ATOM 676 C CA . MET A 1 92 ? 31.865 3.988 -29.007 1.00 76.75 92 MET A CA 1
ATOM 677 C C . MET A 1 92 ? 31.338 3.951 -27.570 1.00 76.75 92 MET A C 1
ATOM 679 O O . MET A 1 92 ? 30.608 3.028 -27.212 1.00 76.75 92 MET A O 1
ATOM 683 N N . ARG A 1 93 ? 31.621 4.981 -26.766 1.00 73.94 93 ARG A N 1
ATOM 684 C CA . ARG A 1 93 ? 31.081 5.118 -25.407 1.00 73.94 93 ARG A CA 1
ATOM 685 C C . ARG A 1 93 ? 29.577 5.320 -25.386 1.00 73.94 93 ARG A C 1
ATOM 687 O O . ARG A 1 93 ? 28.903 4.665 -24.604 1.00 73.94 93 ARG A O 1
ATOM 694 N N . ALA A 1 94 ? 29.032 6.151 -26.268 1.00 79.88 94 ALA A N 1
ATOM 695 C CA . ALA A 1 94 ? 27.591 6.334 -26.396 1.00 79.88 94 ALA A CA 1
ATOM 696 C C . ALA A 1 94 ? 26.898 5.034 -26.830 1.00 79.88 94 ALA A C 1
ATOM 698 O O . ALA A 1 94 ? 25.812 4.715 -26.344 1.00 79.88 94 ALA A O 1
ATOM 699 N N . ARG A 1 95 ? 27.526 4.245 -27.711 1.00 79.31 95 ARG A N 1
ATOM 700 C CA . ARG A 1 95 ? 27.039 2.911 -28.082 1.00 79.31 95 ARG A CA 1
ATOM 701 C C . ARG A 1 95 ? 27.079 1.958 -26.887 1.00 79.31 95 ARG A C 1
ATOM 703 O O . ARG A 1 95 ? 26.075 1.308 -26.618 1.00 79.31 95 ARG A O 1
ATOM 710 N N . MET A 1 96 ? 28.191 1.911 -26.158 1.00 83.75 96 MET A N 1
ATOM 711 C CA . MET A 1 96 ? 28.344 1.083 -24.959 1.00 83.75 96 MET A CA 1
ATOM 712 C C . MET A 1 96 ? 27.321 1.459 -23.880 1.00 83.75 96 MET A C 1
ATOM 714 O O . MET A 1 96 ? 26.631 0.581 -23.374 1.00 83.75 96 MET A O 1
ATOM 718 N N . ALA A 1 97 ? 27.145 2.750 -23.593 1.00 79.88 97 ALA A N 1
ATOM 719 C CA . ALA A 1 97 ? 26.155 3.253 -22.643 1.00 79.88 97 ALA A CA 1
ATOM 720 C C . ALA A 1 97 ? 24.727 2.859 -23.048 1.00 79.88 97 ALA A C 1
ATOM 722 O O . ALA A 1 97 ? 23.957 2.383 -22.219 1.00 79.88 97 ALA A O 1
ATOM 723 N N . ASN A 1 98 ? 24.383 2.972 -24.335 1.00 87.06 98 ASN A N 1
ATOM 724 C CA . ASN A 1 98 ? 23.087 2.512 -24.830 1.00 87.06 98 ASN A CA 1
ATOM 725 C C . ASN A 1 98 ? 22.896 1.000 -24.659 1.00 87.06 98 ASN A C 1
ATOM 727 O O . ASN A 1 98 ? 21.809 0.575 -24.276 1.00 87.06 98 ASN A O 1
ATOM 731 N N . GLU A 1 99 ? 23.915 0.179 -24.923 1.00 91.94 99 GLU A N 1
ATOM 732 C CA . GLU A 1 99 ? 23.822 -1.271 -24.705 1.00 91.94 99 GLU A CA 1
ATOM 733 C C . GLU A 1 99 ? 23.698 -1.625 -23.216 1.00 91.94 99 GLU A C 1
ATOM 735 O O . GLU A 1 99 ? 22.882 -2.475 -22.859 1.00 91.94 99 GLU A O 1
ATOM 740 N N . VAL A 1 100 ? 24.406 -0.917 -22.330 1.00 92.12 100 VAL A N 1
ATOM 741 C CA . VAL A 1 100 ? 24.259 -1.072 -20.873 1.00 92.12 100 VAL A CA 1
ATOM 742 C C . VAL A 1 100 ? 22.842 -0.705 -20.427 1.00 92.12 100 VAL A C 1
ATOM 744 O O . VAL A 1 100 ? 22.199 -1.491 -19.732 1.00 92.12 100 VAL A O 1
ATOM 747 N N . LEU A 1 101 ? 22.307 0.435 -20.871 1.00 92.56 101 LEU A N 1
ATOM 748 C CA . LEU A 1 101 ? 20.943 0.861 -20.540 1.00 92.56 101 LEU A CA 1
ATOM 749 C C . LEU A 1 101 ? 19.888 -0.115 -21.080 1.00 92.56 101 LEU A C 1
ATOM 751 O O . LEU A 1 101 ? 18.912 -0.422 -20.388 1.00 92.56 101 LEU A O 1
ATOM 755 N N . LYS A 1 102 ? 20.090 -0.659 -22.288 1.00 93.31 102 LYS A N 1
ATOM 756 C CA . LYS A 1 102 ? 19.235 -1.720 -22.841 1.00 93.31 102 LYS A CA 1
ATOM 757 C C . LYS A 1 102 ? 19.291 -2.980 -21.983 1.00 93.31 102 LYS A C 1
ATOM 759 O O . LYS A 1 102 ? 18.234 -3.518 -21.659 1.00 93.31 102 LYS A O 1
ATOM 764 N N . ALA A 1 103 ? 20.483 -3.426 -21.586 1.00 93.25 103 ALA A N 1
ATOM 765 C CA . ALA A 1 103 ? 20.661 -4.604 -20.743 1.00 93.25 103 ALA A CA 1
ATOM 766 C C . ALA A 1 103 ? 20.006 -4.423 -19.364 1.00 93.25 103 ALA A C 1
ATOM 768 O O . ALA A 1 103 ? 19.283 -5.305 -18.899 1.00 93.25 103 ALA A O 1
ATOM 769 N N . GLN A 1 104 ? 20.176 -3.256 -18.736 1.00 91.06 104 GLN A N 1
ATOM 770 C CA . GLN A 1 104 ? 19.530 -2.918 -17.465 1.00 91.06 104 GLN A CA 1
ATOM 771 C C . GLN A 1 104 ? 18.002 -2.884 -17.596 1.00 91.06 104 GLN A C 1
ATOM 773 O O . GLN A 1 104 ? 17.294 -3.488 -16.789 1.00 91.06 104 GLN A O 1
ATOM 778 N N . THR A 1 105 ? 17.481 -2.258 -18.653 1.00 92.69 105 THR A N 1
ATOM 779 C CA . THR A 1 105 ? 16.036 -2.212 -18.918 1.00 92.69 105 THR A CA 1
ATOM 780 C C . THR A 1 105 ? 15.470 -3.611 -19.173 1.00 92.69 105 THR A C 1
ATOM 782 O O . THR A 1 105 ? 14.409 -3.955 -18.650 1.00 92.69 105 THR A O 1
ATOM 785 N N . ALA A 1 106 ? 16.176 -4.444 -19.943 1.00 91.88 106 ALA A N 1
ATOM 786 C CA . ALA A 1 106 ? 15.797 -5.833 -20.185 1.00 91.88 106 ALA A CA 1
ATOM 787 C C . ALA A 1 106 ? 15.792 -6.649 -18.885 1.00 91.88 106 ALA A C 1
ATOM 789 O O . ALA A 1 106 ? 14.846 -7.398 -18.648 1.00 91.88 106 ALA A O 1
ATOM 790 N N . LYS A 1 107 ? 16.780 -6.444 -18.003 1.00 91.88 107 LYS A N 1
ATOM 791 C CA . LYS A 1 107 ? 16.832 -7.072 -16.676 1.00 91.88 107 LYS A CA 1
ATOM 792 C C . LYS A 1 107 ? 15.622 -6.687 -15.822 1.00 91.88 107 LYS A C 1
ATOM 794 O O . LYS A 1 107 ? 14.964 -7.573 -15.287 1.00 91.88 107 LYS A O 1
ATOM 799 N N . VAL A 1 108 ? 15.279 -5.400 -15.728 1.00 92.06 108 VAL A N 1
ATOM 800 C CA . VAL A 1 108 ? 14.096 -4.940 -14.969 1.00 92.06 108 VAL A CA 1
ATOM 801 C C . VAL A 1 108 ? 12.802 -5.510 -15.558 1.00 92.06 108 VAL A C 1
ATOM 803 O O . VAL A 1 108 ? 11.949 -5.991 -14.814 1.00 92.06 108 VAL A O 1
ATOM 806 N N . ARG A 1 109 ? 12.660 -5.532 -16.890 1.00 89.12 109 ARG A N 1
ATOM 807 C CA . ARG A 1 109 ? 11.495 -6.138 -17.559 1.00 89.12 109 ARG A CA 1
ATOM 808 C C . ARG A 1 109 ? 11.387 -7.634 -17.293 1.00 89.12 109 ARG A C 1
ATOM 810 O O . ARG A 1 109 ? 10.291 -8.099 -16.999 1.00 89.12 109 ARG A O 1
ATOM 817 N N . LEU A 1 110 ? 12.500 -8.365 -17.351 1.00 92.56 110 LEU A N 1
ATOM 818 C CA . LEU A 1 110 ? 12.534 -9.791 -17.042 1.00 92.56 110 LEU A CA 1
ATOM 819 C C . LEU A 1 110 ? 12.083 -10.043 -15.600 1.00 92.56 110 LEU A C 1
ATOM 821 O O . LEU A 1 110 ? 11.220 -10.883 -15.379 1.00 92.56 110 LEU A O 1
ATOM 825 N N . ARG A 1 111 ? 12.604 -9.281 -14.630 1.00 92.38 111 ARG A N 1
ATOM 826 C CA . ARG A 1 111 ? 12.187 -9.384 -13.221 1.00 92.3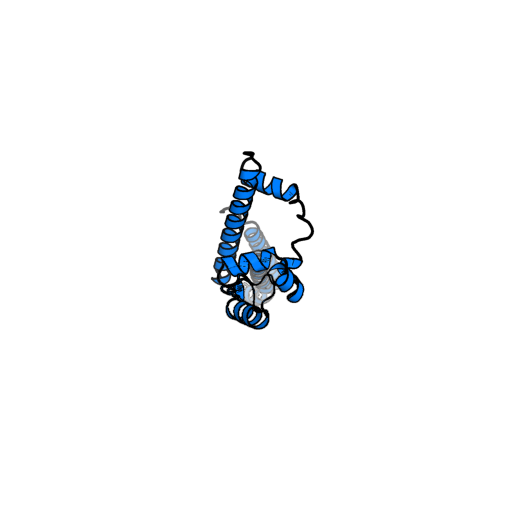8 111 ARG A CA 1
ATOM 827 C C . ARG A 1 111 ? 10.704 -9.057 -13.034 1.00 92.38 111 ARG A C 1
ATOM 829 O O . ARG A 1 111 ? 10.014 -9.761 -12.307 1.00 92.38 111 ARG A O 1
ATOM 836 N N . LYS A 1 112 ? 10.182 -8.051 -13.747 1.00 89.81 112 LYS A N 1
ATOM 837 C CA . LYS A 1 112 ? 8.745 -7.732 -13.759 1.00 89.81 112 LYS A CA 1
ATOM 838 C C . LYS A 1 112 ? 7.906 -8.885 -14.322 1.00 89.81 112 LYS A C 1
ATOM 840 O O . LYS A 1 112 ? 6.899 -9.235 -13.723 1.00 89.81 112 LYS A O 1
ATOM 845 N N . MET A 1 113 ? 8.319 -9.487 -15.441 1.00 89.00 113 MET A N 1
ATOM 846 C CA . MET A 1 113 ? 7.631 -10.639 -16.047 1.00 89.00 113 MET A CA 1
ATOM 847 C C . MET A 1 113 ? 7.669 -11.880 -15.152 1.00 89.00 113 MET A C 1
ATOM 849 O O . MET A 1 113 ? 6.697 -12.623 -15.105 1.00 89.00 113 MET A O 1
ATOM 853 N N . LYS A 1 114 ? 8.764 -12.076 -14.411 1.00 92.50 114 LYS A N 1
ATOM 854 C CA . LYS A 1 114 ? 8.890 -13.127 -13.393 1.00 92.50 114 LYS A CA 1
ATOM 855 C C . LYS A 1 114 ? 8.068 -12.861 -12.124 1.00 92.50 114 LYS A C 1
ATOM 857 O O . LYS A 1 114 ? 8.000 -13.737 -11.274 1.00 92.50 114 LYS A O 1
ATOM 862 N N . GLY A 1 115 ? 7.472 -11.675 -11.976 1.00 89.56 115 GLY A N 1
ATOM 863 C CA . GLY A 1 115 ? 6.714 -11.296 -10.780 1.00 89.56 115 GLY A CA 1
ATOM 864 C C . GLY A 1 115 ? 7.578 -10.910 -9.574 1.00 89.56 115 GLY A C 1
ATOM 865 O O . GLY A 1 115 ? 7.063 -10.802 -8.471 1.00 89.56 115 GLY A O 1
ATOM 866 N N . GLU A 1 116 ? 8.877 -10.667 -9.764 1.00 90.62 116 GLU A N 1
ATOM 867 C CA . GLU A 1 116 ? 9.806 -10.307 -8.678 1.00 90.62 116 GLU A CA 1
ATOM 868 C C . GLU A 1 116 ? 9.729 -8.825 -8.270 1.00 90.62 116 GLU A C 1
ATOM 870 O O . GLU A 1 116 ? 10.388 -8.409 -7.319 1.00 90.62 116 GLU A O 1
ATOM 875 N N . LEU A 1 117 ? 9.005 -7.995 -9.028 1.00 90.06 117 LEU A N 1
ATOM 876 C CA . LEU A 1 117 ? 8.897 -6.555 -8.790 1.00 90.06 117 LEU A CA 1
ATOM 877 C C . LEU A 1 117 ? 7.449 -6.174 -8.506 1.00 90.06 117 LEU A C 1
ATOM 879 O O . LEU A 1 117 ? 6.547 -6.522 -9.270 1.00 90.06 117 LEU A O 1
ATOM 883 N N . VAL A 1 118 ? 7.256 -5.380 -7.456 1.00 91.12 118 VAL A N 1
ATOM 884 C CA . VAL A 1 118 ? 5.970 -4.774 -7.107 1.00 91.12 118 VAL A CA 1
ATOM 885 C C . VAL A 1 118 ? 6.041 -3.275 -7.375 1.00 91.12 118 VAL A C 1
ATOM 887 O O . VAL A 1 118 ? 7.085 -2.644 -7.210 1.00 91.12 118 VAL A O 1
ATOM 890 N N .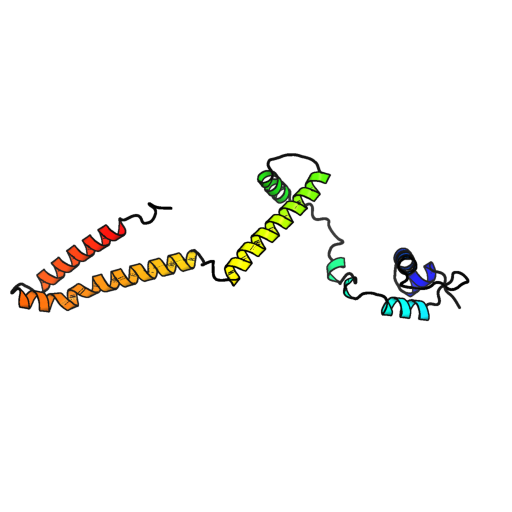 ASP A 1 119 ? 4.926 -2.699 -7.817 1.00 91.31 119 ASP A N 1
ATOM 891 C CA . ASP A 1 119 ? 4.800 -1.250 -7.924 1.00 91.31 119 ASP A CA 1
ATOM 892 C C . ASP A 1 119 ? 4.830 -0.617 -6.526 1.00 91.31 119 ASP A C 1
ATOM 894 O O . ASP A 1 119 ? 4.009 -0.950 -5.669 1.00 91.31 119 ASP A O 1
ATOM 898 N N . ARG A 1 120 ? 5.787 0.287 -6.290 1.00 92.50 120 ARG A N 1
ATOM 899 C CA . ARG A 1 120 ? 6.002 0.893 -4.969 1.00 92.50 120 ARG A CA 1
ATOM 900 C C . ARG A 1 120 ? 4.774 1.663 -4.486 1.00 92.50 120 ARG A C 1
ATOM 902 O O . ARG A 1 120 ? 4.420 1.542 -3.318 1.00 92.50 120 ARG A O 1
ATOM 909 N N . ALA A 1 121 ? 4.125 2.437 -5.357 1.00 92.94 121 ALA A N 1
ATOM 910 C CA . ALA A 1 121 ? 2.953 3.221 -4.975 1.00 92.94 121 ALA A CA 1
ATOM 911 C C . ALA A 1 121 ? 1.786 2.302 -4.588 1.00 92.94 121 ALA A C 1
ATOM 913 O O . ALA A 1 121 ? 1.142 2.514 -3.561 1.00 92.94 121 ALA A O 1
ATOM 914 N N . ARG A 1 122 ? 1.578 1.223 -5.350 1.00 92.38 122 ARG A N 1
ATOM 915 C CA . ARG A 1 122 ? 0.578 0.199 -5.039 1.00 92.38 122 ARG A CA 1
ATOM 916 C C . ARG A 1 122 ? 0.884 -0.546 -3.740 1.00 92.38 122 ARG A C 1
ATOM 918 O O . ARG A 1 122 ? -0.038 -0.782 -2.969 1.00 92.38 122 ARG A O 1
ATOM 925 N N . ALA A 1 123 ? 2.142 -0.914 -3.495 1.00 95.12 123 ALA A N 1
ATOM 926 C CA . ALA A 1 123 ? 2.549 -1.591 -2.263 1.00 95.12 123 ALA A CA 1
ATOM 927 C C . ALA A 1 123 ? 2.301 -0.711 -1.031 1.00 95.12 123 ALA A C 1
ATOM 929 O O . ALA A 1 123 ? 1.716 -1.169 -0.054 1.00 95.12 123 ALA A O 1
ATOM 930 N N . ILE A 1 124 ? 2.676 0.568 -1.115 1.00 93.88 124 ILE A N 1
ATOM 931 C CA . ILE A 1 124 ? 2.440 1.551 -0.055 1.00 93.88 124 ILE A CA 1
ATOM 932 C C . ILE A 1 124 ? 0.939 1.722 0.191 1.00 93.88 124 ILE A C 1
ATOM 934 O O . ILE A 1 124 ? 0.501 1.612 1.330 1.00 93.88 124 ILE A O 1
ATOM 938 N N . SER A 1 125 ? 0.140 1.919 -0.864 1.00 95.12 125 SER A N 1
ATOM 939 C CA . SER A 1 125 ? -1.319 2.028 -0.733 1.00 95.12 125 SER A CA 1
ATOM 940 C C . SER A 1 125 ? -1.921 0.794 -0.066 1.00 95.12 125 SER A C 1
ATOM 942 O O . SER A 1 125 ? -2.708 0.929 0.861 1.00 95.12 125 SER A O 1
ATOM 944 N N . ALA A 1 126 ? -1.518 -0.408 -0.488 1.00 94.75 126 ALA A N 1
ATOM 945 C CA . ALA A 1 126 ? -2.019 -1.649 0.090 1.00 94.75 126 ALA A CA 1
ATOM 946 C C . ALA A 1 126 ? -1.658 -1.788 1.579 1.00 94.75 126 ALA A C 1
ATOM 948 O O . ALA A 1 126 ? -2.494 -2.232 2.364 1.00 94.75 126 ALA A O 1
ATOM 949 N N . ALA A 1 127 ? -0.449 -1.378 1.976 1.00 95.00 127 ALA A N 1
ATOM 950 C CA . ALA A 1 127 ? -0.030 -1.366 3.375 1.00 95.00 127 ALA A CA 1
ATOM 951 C C . ALA A 1 127 ? -0.841 -0.358 4.209 1.00 95.00 127 ALA A C 1
ATOM 953 O O . ALA A 1 127 ? -1.330 -0.704 5.283 1.00 95.00 127 ALA A O 1
ATOM 954 N N . PHE A 1 128 ? -1.061 0.858 3.694 1.00 93.50 128 PHE A N 1
ATOM 955 C CA . PHE A 1 128 ? -1.918 1.852 4.348 1.00 93.50 128 PHE A CA 1
ATOM 956 C C . PHE A 1 128 ? -3.365 1.370 4.481 1.00 93.50 128 PHE A C 1
ATOM 958 O O . PHE A 1 128 ? -3.971 1.531 5.539 1.00 93.50 128 PHE A O 1
ATOM 965 N N . ASP A 1 129 ? -3.917 0.748 3.440 1.00 96.25 129 ASP A N 1
ATOM 966 C CA . ASP A 1 129 ? -5.275 0.205 3.461 1.00 96.25 129 ASP A CA 1
ATOM 967 C C . ASP A 1 129 ? -5.417 -0.955 4.452 1.00 96.25 129 ASP A C 1
ATOM 969 O O . ASP A 1 129 ? -6.487 -1.135 5.036 1.00 96.25 129 ASP A O 1
ATOM 973 N N . LEU A 1 130 ? -4.367 -1.763 4.630 1.00 96.25 130 LEU A N 1
ATOM 974 C CA . LEU A 1 130 ? -4.334 -2.826 5.631 1.00 96.25 130 LEU A CA 1
ATOM 975 C C . LEU A 1 130 ? -4.317 -2.236 7.045 1.00 96.25 130 LEU A C 1
ATOM 977 O O . LEU A 1 130 ? -5.222 -2.523 7.826 1.00 96.25 130 LEU A O 1
ATOM 981 N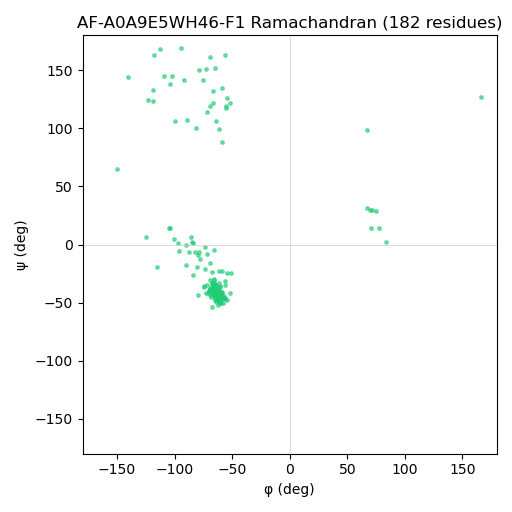 N . GLY A 1 131 ? -3.368 -1.344 7.341 1.00 93.94 131 GLY A N 1
ATOM 982 C CA . GLY A 1 131 ? -3.270 -0.711 8.660 1.00 93.94 131 GLY A CA 1
ATOM 983 C C . GLY A 1 131 ? -4.522 0.096 9.020 1.00 93.94 131 GLY A C 1
ATOM 984 O O . GLY A 1 131 ? -4.993 0.064 10.156 1.00 93.94 131 GLY A O 1
ATOM 985 N N . ARG A 1 132 ? -5.141 0.763 8.037 1.00 94.31 132 ARG A N 1
ATOM 986 C CA . ARG A 1 132 ? -6.422 1.452 8.236 1.00 94.31 132 ARG A CA 1
ATOM 987 C C . ARG A 1 132 ? -7.539 0.483 8.608 1.00 94.31 132 ARG A C 1
ATOM 989 O O . ARG A 1 132 ? -8.291 0.779 9.532 1.00 94.31 132 ARG A O 1
ATOM 996 N N . ARG A 1 133 ? -7.657 -0.651 7.911 1.00 96.94 133 ARG A N 1
ATOM 997 C CA . ARG A 1 133 ? -8.670 -1.671 8.224 1.00 96.94 133 ARG A CA 1
ATOM 998 C C . ARG A 1 133 ? -8.506 -2.196 9.642 1.00 96.94 133 ARG A C 1
ATOM 1000 O O . ARG A 1 133 ? -9.493 -2.274 10.363 1.00 96.94 133 ARG A O 1
ATOM 1007 N N . GLU A 1 134 ? -7.280 -2.504 10.049 1.00 95.06 134 GLU A N 1
ATOM 1008 C CA . GLU A 1 134 ? -6.988 -2.962 11.410 1.00 95.06 134 GLU A CA 1
ATOM 1009 C C . GLU A 1 134 ? -7.369 -1.905 12.452 1.00 95.06 134 GLU A C 1
ATOM 1011 O O . GLU A 1 134 ? -8.103 -2.202 13.396 1.00 95.06 134 GLU A O 1
ATOM 1016 N N . ARG A 1 135 ? -6.962 -0.647 12.243 1.00 95.06 135 ARG A N 1
ATOM 1017 C CA . ARG A 1 135 ? -7.346 0.476 13.109 1.00 95.06 135 ARG A CA 1
ATOM 1018 C C . ARG A 1 135 ? -8.866 0.619 13.213 1.00 95.06 135 ARG A C 1
ATOM 1020 O O . ARG A 1 135 ? -9.391 0.792 14.309 1.00 95.06 135 ARG A O 1
ATOM 1027 N N . ASP A 1 136 ? -9.575 0.553 12.090 1.00 95.38 136 ASP A N 1
ATOM 1028 C CA . ASP A 1 136 ? -11.029 0.724 12.054 1.00 95.38 136 ASP A CA 1
ATOM 1029 C C . ASP A 1 136 ? -11.751 -0.439 12.764 1.00 95.38 136 ASP A C 1
ATOM 1031 O O . ASP A 1 136 ? -12.768 -0.214 13.421 1.00 95.38 136 ASP A O 1
ATOM 1035 N N . VAL A 1 137 ? -11.215 -1.666 12.711 1.00 96.50 137 VAL A N 1
ATOM 1036 C CA . VAL A 1 137 ? -11.727 -2.803 13.502 1.00 96.50 137 VAL A CA 1
ATOM 1037 C C . VAL A 1 137 ? -11.613 -2.518 14.998 1.00 96.50 137 VAL A C 1
ATOM 1039 O O . VAL A 1 137 ? -12.600 -2.669 15.719 1.00 96.50 137 VAL A O 1
ATOM 1042 N N . TRP A 1 138 ? -10.446 -2.065 15.458 1.00 95.69 138 TRP A N 1
ATOM 1043 C CA . TRP A 1 138 ? -10.219 -1.754 16.870 1.00 95.69 138 TRP A CA 1
ATOM 1044 C C . TRP A 1 138 ? -11.058 -0.575 17.365 1.00 95.69 138 TRP A C 1
ATOM 1046 O O . TRP A 1 138 ? -11.570 -0.628 18.477 1.00 95.69 138 TRP A O 1
ATOM 1056 N N . MET A 1 139 ? -11.261 0.458 16.546 1.00 93.44 139 MET A N 1
ATOM 1057 C CA . MET A 1 139 ? -12.081 1.619 16.921 1.00 93.44 139 MET A CA 1
ATOM 1058 C C . MET A 1 139 ? -13.574 1.288 17.034 1.00 93.44 139 MET A C 1
ATOM 1060 O O . MET A 1 139 ? -14.268 1.881 17.851 1.00 93.44 139 MET A O 1
ATOM 1064 N N . ASN A 1 140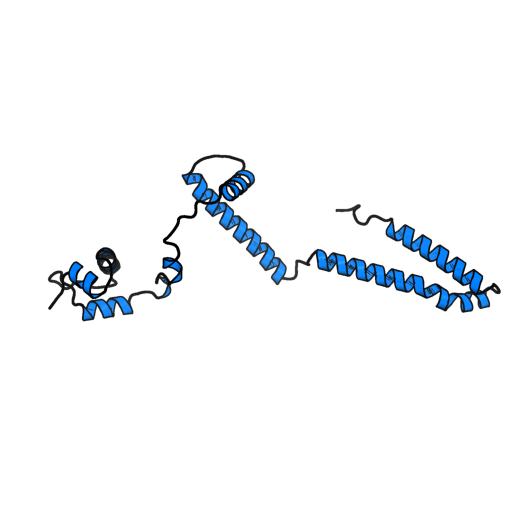 ? -14.072 0.328 16.249 1.00 95.88 140 ASN A N 1
ATOM 1065 C CA . ASN A 1 140 ? -15.480 -0.088 16.276 1.00 95.88 140 ASN A CA 1
ATOM 1066 C C . ASN A 1 140 ? -15.765 -1.222 17.275 1.00 95.88 140 ASN A C 1
ATOM 1068 O O . ASN A 1 140 ? -16.897 -1.700 17.373 1.00 95.88 140 ASN A O 1
ATOM 1072 N N . TRP A 1 141 ? -14.746 -1.707 17.982 1.00 96.62 141 TRP A N 1
ATOM 1073 C CA . TRP A 1 141 ? -14.882 -2.818 18.916 1.00 96.62 141 TRP A CA 1
ATOM 1074 C C . TRP A 1 141 ? -15.467 -2.419 20.287 1.00 96.62 141 TRP A C 1
ATOM 1076 O O . TRP A 1 141 ? -16.376 -3.124 20.728 1.00 96.62 141 TRP A O 1
ATOM 1086 N N . PRO A 1 142 ? -15.066 -1.304 20.942 1.00 96.75 142 PRO A N 1
ATOM 1087 C CA . PRO A 1 142 ? -15.558 -0.934 22.274 1.00 96.75 142 PRO A CA 1
ATOM 1088 C C . PRO A 1 142 ? -17.080 -0.851 22.403 1.00 96.75 142 PRO A C 1
ATOM 1090 O O . PRO A 1 142 ? -17.603 -1.509 23.305 1.00 96.75 142 PRO A O 1
ATOM 1093 N N . PRO A 1 143 ? -17.820 -0.189 21.488 1.00 95.00 143 PRO A N 1
ATOM 1094 C CA . PRO A 1 143 ? -19.278 -0.105 21.597 1.00 95.00 143 PRO A CA 1
ATOM 1095 C C . PRO A 1 143 ? -19.964 -1.480 21.552 1.00 95.00 143 PRO A C 1
ATOM 1097 O O . PRO A 1 143 ? -21.082 -1.646 22.027 1.00 95.00 143 PRO A O 1
ATOM 1100 N N . ARG A 1 144 ? -19.300 -2.495 20.977 1.00 95.88 144 ARG A N 1
ATOM 1101 C CA . ARG A 1 144 ? -19.840 -3.855 20.833 1.00 95.88 144 ARG A CA 1
ATOM 1102 C C . ARG A 1 144 ? -19.646 -4.719 22.074 1.00 95.88 144 ARG A C 1
ATOM 1104 O O . ARG A 1 144 ? -20.395 -5.673 22.240 1.00 95.88 144 ARG A O 1
ATOM 1111 N N . VAL A 1 145 ? -18.626 -4.444 22.891 1.00 97.38 145 VAL A N 1
ATOM 1112 C CA . VAL A 1 145 ? -18.245 -5.299 24.034 1.00 97.38 145 VAL A CA 1
ATOM 1113 C C . VAL A 1 145 ? -18.413 -4.622 25.388 1.00 97.38 145 VAL A C 1
ATOM 1115 O O . VAL A 1 145 ? -18.502 -5.316 26.401 1.00 97.38 145 VAL A O 1
ATOM 1118 N N . ALA A 1 146 ? -18.477 -3.288 25.427 1.00 97.19 146 ALA A N 1
ATOM 1119 C CA . ALA A 1 146 ? -18.504 -2.528 26.670 1.00 97.19 146 ALA A CA 1
ATOM 1120 C C . ALA A 1 146 ? -19.692 -2.900 27.563 1.00 97.19 146 ALA A C 1
ATOM 1122 O O . ALA A 1 146 ? -19.495 -3.093 28.759 1.00 97.19 146 ALA A O 1
ATOM 1123 N N . ALA A 1 147 ? -20.889 -3.081 26.994 1.00 96.56 147 ALA A N 1
ATOM 1124 C CA . ALA A 1 147 ? -22.082 -3.465 27.750 1.00 96.56 147 ALA A CA 1
ATOM 1125 C C . ALA A 1 147 ? -21.925 -4.833 28.442 1.00 96.56 147 ALA A C 1
ATOM 1127 O O . ALA A 1 147 ? -22.166 -4.948 29.644 1.00 96.56 147 ALA A O 1
ATOM 1128 N N . ASP A 1 148 ? -21.445 -5.848 27.719 1.00 97.88 148 ASP A N 1
ATOM 1129 C CA . ASP A 1 148 ? -21.230 -7.194 28.264 1.00 97.88 148 ASP A CA 1
ATOM 1130 C C . ASP A 1 148 ? -20.132 -7.212 29.333 1.00 97.88 148 ASP A C 1
ATOM 1132 O O . ASP A 1 148 ? -20.246 -7.898 30.352 1.00 97.88 148 ASP A O 1
ATOM 1136 N N . MET A 1 149 ? -19.045 -6.468 29.110 1.00 97.69 149 MET A N 1
ATOM 1137 C CA . MET A 1 149 ? -17.959 -6.354 30.083 1.00 97.69 149 MET A CA 1
ATOM 1138 C C . MET A 1 149 ? -18.413 -5.605 31.339 1.00 97.69 149 MET A C 1
ATOM 1140 O O . MET A 1 149 ? -18.109 -6.036 32.451 1.00 97.69 149 MET A O 1
ATOM 1144 N N . ALA A 1 150 ? -19.169 -4.521 31.170 1.00 98.06 150 ALA A N 1
ATOM 1145 C CA . ALA A 1 150 ? -19.698 -3.723 32.265 1.00 98.06 150 ALA A CA 1
ATOM 1146 C C . ALA A 1 150 ? -20.693 -4.514 33.118 1.00 98.06 150 ALA A C 1
ATOM 1148 O O . ALA A 1 150 ? -20.578 -4.509 34.342 1.00 98.06 150 ALA A O 1
ATOM 1149 N N . ALA A 1 151 ? -21.582 -5.287 32.486 1.00 97.94 151 ALA A N 1
ATOM 1150 C CA . ALA A 1 151 ? -22.513 -6.173 33.181 1.00 97.94 151 ALA A CA 1
ATOM 1151 C C . ALA A 1 151 ? -21.788 -7.228 34.036 1.00 97.94 151 ALA A C 1
ATOM 1153 O O . ALA A 1 151 ? -22.173 -7.468 35.178 1.00 97.94 151 ALA A O 1
ATOM 1154 N N . LYS A 1 152 ? -20.707 -7.829 33.518 1.00 97.94 152 LYS A N 1
ATOM 1155 C CA . LYS A 1 152 ? -19.902 -8.821 34.259 1.00 97.94 152 LYS A CA 1
ATOM 1156 C C . LYS A 1 152 ? -19.155 -8.228 35.450 1.00 97.94 152 LYS A C 1
ATOM 1158 O O . LYS A 1 152 ? -18.934 -8.927 36.433 1.00 97.94 152 LYS A O 1
ATOM 1163 N N . LEU A 1 153 ? -18.734 -6.971 35.342 1.00 97.38 153 LEU A N 1
ATOM 1164 C CA . LEU A 1 153 ? -17.943 -6.285 36.364 1.00 97.38 153 LEU A CA 1
ATOM 1165 C C . LEU A 1 153 ? -18.796 -5.423 37.307 1.00 97.38 153 LEU A C 1
ATOM 1167 O O . LEU A 1 153 ? -18.263 -4.891 38.276 1.00 97.38 153 LEU A O 1
ATOM 1171 N N . GLY A 1 154 ? -20.100 -5.291 37.044 1.00 97.00 154 GLY A N 1
ATOM 1172 C CA . GLY A 1 154 ? -21.018 -4.479 37.844 1.00 97.00 154 GLY A CA 1
ATOM 1173 C C . GLY A 1 154 ? -20.739 -2.974 37.769 1.00 97.00 154 GLY A C 1
ATOM 1174 O O . GLY A 1 154 ? -20.960 -2.269 38.750 1.00 97.00 154 GLY A O 1
ATOM 1175 N N . VAL A 1 155 ? -20.227 -2.483 36.636 1.00 97.69 155 VAL A N 1
ATOM 1176 C CA . VAL A 1 155 ? -19.897 -1.061 36.411 1.00 97.69 155 VAL A CA 1
ATOM 1177 C C . VAL A 1 155 ? -20.817 -0.430 35.362 1.00 97.69 155 VAL A C 1
ATOM 1179 O O . VAL A 1 155 ? -21.547 -1.132 34.666 1.00 97.69 155 VAL A O 1
ATOM 1182 N N . ASP A 1 156 ? -20.784 0.899 35.232 1.00 97.75 156 ASP A N 1
ATOM 1183 C CA . ASP A 1 156 ? -21.531 1.613 34.191 1.00 97.75 156 ASP A CA 1
ATOM 1184 C C . ASP A 1 156 ? -20.992 1.302 32.779 1.00 97.75 156 ASP A C 1
ATOM 1186 O O . ASP A 1 156 ? -19.783 1.346 32.530 1.00 97.75 156 ASP A O 1
ATOM 1190 N N . ALA A 1 157 ? -21.898 0.992 31.846 1.00 96.31 157 ALA A N 1
ATOM 1191 C CA . ALA A 1 157 ? -21.550 0.573 30.488 1.00 96.31 157 ALA A CA 1
ATOM 1192 C C . ALA A 1 157 ? -20.944 1.704 29.652 1.00 96.31 157 ALA A C 1
ATOM 1194 O O . ALA A 1 157 ? -19.991 1.475 28.906 1.00 96.31 157 ALA A O 1
ATOM 1195 N N . HIS A 1 158 ? -21.459 2.923 29.808 1.00 96.69 158 HIS A N 1
ATOM 1196 C CA . HIS A 1 158 ? -20.980 4.078 29.059 1.00 96.69 158 HIS A CA 1
ATOM 1197 C C . HIS A 1 158 ? -19.584 4.508 29.530 1.00 96.69 158 HIS A C 1
ATOM 1199 O O . HIS A 1 158 ? -18.691 4.755 28.717 1.00 96.69 158 HIS A O 1
ATOM 1205 N N . ALA A 1 159 ? -19.353 4.506 30.845 1.00 96.94 159 ALA A N 1
ATOM 1206 C CA . ALA A 1 159 ? -18.036 4.727 31.427 1.00 96.94 159 ALA A CA 1
ATOM 1207 C C . ALA A 1 159 ? -17.023 3.666 30.963 1.00 96.94 159 ALA A C 1
ATOM 1209 O O . ALA A 1 159 ? -15.894 4.014 30.611 1.00 96.94 159 ALA A O 1
ATOM 1210 N N . MET A 1 160 ? -17.419 2.387 30.912 1.00 97.38 160 MET A N 1
ATOM 1211 C CA . MET A 1 160 ? -16.568 1.306 30.402 1.00 97.38 160 MET A CA 1
ATOM 1212 C C . MET A 1 160 ? -16.173 1.531 28.935 1.00 97.38 160 MET A C 1
ATOM 1214 O O . MET A 1 160 ? -14.994 1.426 28.595 1.00 97.38 160 MET A O 1
ATOM 1218 N N . GLU A 1 161 ? -17.134 1.874 28.073 1.00 97.44 161 GLU A N 1
ATOM 1219 C CA . GLU A 1 161 ? -16.887 2.156 26.653 1.00 97.44 161 GLU A CA 1
ATOM 1220 C C . GLU A 1 161 ? -15.874 3.289 26.467 1.00 97.44 161 GLU A C 1
ATOM 1222 O O . GLU A 1 161 ? -14.873 3.112 25.769 1.00 97.44 161 GLU A O 1
ATOM 1227 N N . HIS A 1 162 ? -16.078 4.418 27.151 1.00 97.56 162 HIS A N 1
ATOM 1228 C CA . HIS A 1 162 ? -15.180 5.570 27.072 1.00 97.56 162 HIS A CA 1
ATOM 1229 C C . HIS A 1 162 ? -13.755 5.250 27.536 1.00 97.56 162 HIS A C 1
ATOM 1231 O O . HIS A 1 162 ? -12.779 5.701 26.927 1.00 97.56 162 HIS A O 1
ATOM 1237 N N . VAL A 1 163 ? -13.613 4.469 28.610 1.00 97.44 163 VAL A N 1
ATOM 1238 C CA . VAL A 1 163 ? -12.300 4.046 29.111 1.00 97.44 163 VAL A CA 1
ATOM 1239 C C . VAL A 1 163 ? -11.604 3.143 28.091 1.00 97.44 163 VAL A C 1
ATOM 1241 O O . VAL A 1 163 ? -10.433 3.378 27.779 1.00 97.44 163 VAL A O 1
ATOM 1244 N N . LEU A 1 164 ? -12.313 2.157 27.535 1.00 97.00 164 LEU A N 1
ATOM 1245 C CA . LEU A 1 164 ? -11.780 1.261 26.506 1.00 97.00 164 LEU A CA 1
ATOM 1246 C C . LEU A 1 164 ? -11.349 2.030 25.255 1.00 97.00 164 LEU A C 1
ATOM 1248 O O . LEU A 1 164 ? -10.228 1.846 24.781 1.00 97.00 164 LEU A O 1
ATOM 1252 N N . GLU A 1 165 ? -12.201 2.925 24.754 1.00 97.12 165 GLU A N 1
ATOM 1253 C CA . GLU A 1 165 ? -11.905 3.751 23.584 1.00 97.12 165 GLU A CA 1
ATOM 1254 C C . GLU A 1 165 ? -10.624 4.571 23.788 1.00 97.12 165 GLU A C 1
ATOM 1256 O O . GLU A 1 165 ? -9.749 4.590 22.918 1.00 97.12 165 GLU A O 1
ATOM 1261 N N . ARG A 1 166 ? -10.472 5.208 24.956 1.00 97.50 166 ARG A N 1
ATOM 1262 C CA . ARG A 1 166 ? -9.279 5.997 25.288 1.00 97.50 166 ARG A CA 1
ATOM 1263 C C . ARG A 1 166 ? -8.007 5.151 25.249 1.00 97.50 166 AR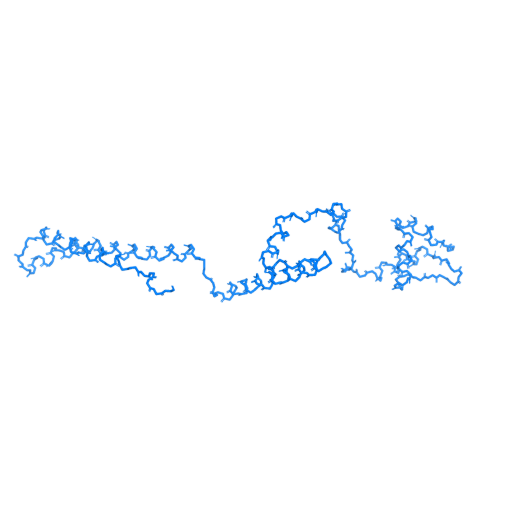G A C 1
ATOM 1265 O O . ARG A 1 166 ? -7.037 5.555 24.608 1.00 97.50 166 ARG A O 1
ATOM 1272 N N . TYR A 1 167 ? -8.000 3.999 25.920 1.00 97.25 167 TYR A N 1
ATOM 1273 C CA . TYR A 1 167 ? -6.811 3.143 25.984 1.00 97.25 167 TYR A CA 1
ATOM 1274 C C . TYR A 1 167 ? -6.476 2.505 24.633 1.00 97.25 167 TYR A C 1
ATOM 1276 O O . TYR A 1 167 ? -5.304 2.425 24.276 1.00 97.25 167 TYR A O 1
ATOM 1284 N N . ILE A 1 168 ? -7.479 2.122 23.840 1.00 96.56 168 ILE A N 1
ATOM 1285 C CA . ILE A 1 168 ? -7.262 1.604 22.482 1.00 96.56 168 ILE A CA 1
ATOM 1286 C C . ILE A 1 168 ? -6.674 2.688 21.577 1.00 96.56 168 ILE A C 1
ATOM 1288 O O . ILE A 1 168 ? -5.711 2.428 20.858 1.00 96.56 168 ILE A O 1
ATOM 1292 N N . ARG A 1 169 ? -7.199 3.919 21.634 1.00 94.88 169 ARG A N 1
ATOM 1293 C CA . ARG A 1 169 ? -6.641 5.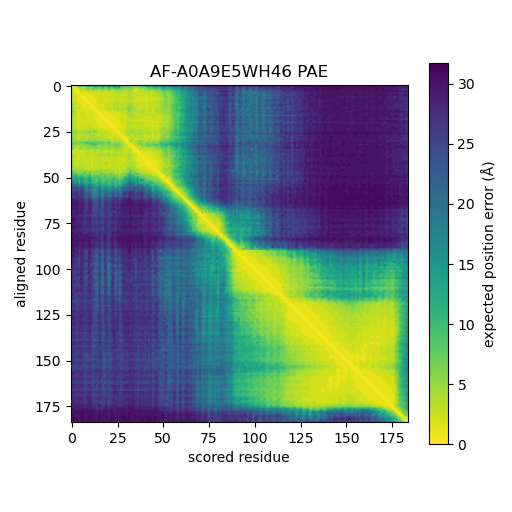056 20.884 1.00 94.88 169 ARG A CA 1
ATOM 1294 C C . ARG A 1 169 ? -5.193 5.334 21.267 1.00 94.88 169 ARG A C 1
ATOM 1296 O O . ARG A 1 169 ? -4.373 5.531 20.375 1.00 94.88 169 ARG A O 1
ATOM 1303 N N . GLN A 1 170 ? -4.884 5.329 22.562 1.00 95.31 170 GLN A N 1
ATOM 1304 C CA . GLN A 1 170 ? -3.519 5.506 23.050 1.00 95.31 170 GLN A CA 1
ATOM 1305 C C . GLN A 1 170 ? -2.594 4.402 22.523 1.00 95.31 170 GLN A C 1
ATOM 1307 O O . GLN A 1 170 ? -1.561 4.705 21.934 1.00 95.31 170 GLN A O 1
ATOM 1312 N N . HIS A 1 171 ? -2.992 3.136 22.659 1.00 94.62 171 HIS A N 1
ATOM 1313 C CA . HIS A 1 171 ? -2.185 2.003 22.214 1.00 94.62 171 HIS A CA 1
ATOM 1314 C C . HIS A 1 171 ? -1.930 2.022 20.699 1.00 94.62 171 HIS A C 1
ATOM 1316 O O . HIS A 1 171 ? -0.807 1.816 20.244 1.00 94.62 171 HIS A O 1
ATOM 1322 N N . LEU A 1 172 ? -2.953 2.337 19.898 1.00 93.12 172 LEU A N 1
ATOM 1323 C CA . LEU A 1 172 ? -2.805 2.477 18.448 1.00 93.12 172 LEU A CA 1
ATOM 1324 C C . LEU A 1 172 ? -1.888 3.648 18.063 1.00 93.12 172 LEU A C 1
ATOM 1326 O O . LEU A 1 172 ? -1.176 3.554 17.066 1.00 93.12 172 LEU A O 1
ATOM 1330 N N . ALA A 1 173 ? -1.886 4.739 18.835 1.00 90.81 173 ALA A N 1
ATOM 1331 C CA . ALA A 1 173 ? -0.975 5.860 18.617 1.00 90.81 173 ALA A CA 1
ATOM 1332 C C . ALA A 1 173 ? 0.480 5.495 18.957 1.00 90.81 173 ALA A C 1
ATOM 1334 O O . ALA A 1 173 ? 1.383 5.853 18.207 1.00 90.81 173 ALA A O 1
ATOM 1335 N N . GLU A 1 174 ? 0.702 4.745 20.040 1.00 91.38 174 GLU A N 1
ATOM 1336 C CA . GLU A 1 174 ? 2.022 4.215 20.407 1.00 91.38 174 GLU A CA 1
ATOM 1337 C C . GLU A 1 174 ? 2.570 3.286 19.313 1.00 91.38 174 GLU A C 1
ATOM 1339 O O . GLU A 1 174 ? 3.713 3.449 18.892 1.00 91.38 174 GLU A O 1
ATOM 1344 N N . LEU A 1 175 ? 1.741 2.376 18.785 1.00 88.88 175 LEU A N 1
ATOM 1345 C CA . LEU A 1 175 ? 2.117 1.494 17.672 1.00 88.88 175 LEU A CA 1
ATOM 1346 C C . LEU A 1 175 ? 2.436 2.270 16.389 1.00 88.88 175 LEU A C 1
ATOM 1348 O O . LEU A 1 175 ? 3.387 1.934 15.689 1.00 88.88 175 LEU A O 1
ATOM 1352 N N . ALA A 1 176 ? 1.668 3.319 16.084 1.00 85.38 176 ALA A N 1
ATOM 1353 C CA . ALA A 1 176 ? 1.924 4.170 14.924 1.00 85.38 176 ALA A CA 1
ATOM 1354 C C . ALA A 1 176 ? 3.220 4.991 15.052 1.00 85.38 176 ALA A C 1
ATOM 1356 O O . ALA A 1 176 ? 3.779 5.394 14.036 1.00 85.38 176 ALA A O 1
ATOM 1357 N N . GLY A 1 177 ? 3.693 5.241 16.278 1.00 79.19 177 GLY A N 1
ATOM 1358 C CA . GLY A 1 177 ? 4.951 5.936 16.554 1.00 79.19 177 GLY A CA 1
ATOM 1359 C C . GLY A 1 177 ? 6.208 5.073 16.393 1.00 79.19 177 GLY A C 1
ATOM 1360 O O . GLY A 1 177 ? 7.313 5.604 16.489 1.00 79.19 177 GLY A O 1
ATOM 1361 N N . VAL A 1 178 ? 6.071 3.763 16.156 1.00 69.31 178 VAL A N 1
ATOM 1362 C CA . VAL A 1 178 ? 7.206 2.870 15.890 1.00 69.31 178 VAL A CA 1
ATOM 1363 C C . VAL A 1 178 ? 7.605 3.004 14.420 1.00 69.31 178 VAL A C 1
ATOM 1365 O O . VAL A 1 178 ? 6.974 2.432 13.532 1.00 69.31 178 VAL A O 1
ATOM 1368 N N . ASP A 1 179 ? 8.661 3.773 14.155 1.00 56.34 179 ASP A N 1
ATOM 1369 C CA . ASP A 1 179 ? 9.204 3.959 12.807 1.00 56.34 179 ASP A CA 1
ATOM 1370 C C . ASP A 1 179 ? 9.749 2.632 12.246 1.00 56.34 179 ASP A C 1
ATOM 1372 O O . ASP A 1 179 ? 10.832 2.158 12.606 1.00 56.34 179 ASP A O 1
ATOM 1376 N N . LEU A 1 180 ? 9.012 2.052 11.294 1.00 56.44 180 LEU A N 1
ATOM 1377 C CA . LEU A 1 180 ? 9.412 0.863 10.524 1.00 56.44 180 LEU A CA 1
ATOM 1378 C C . LEU A 1 180 ? 10.623 1.117 9.603 1.00 56.44 180 LEU A C 1
ATOM 1380 O O . LEU A 1 180 ? 11.114 0.196 8.957 1.00 56.44 180 LEU A O 1
ATOM 1384 N N . SER A 1 181 ? 11.102 2.358 9.518 1.00 50.78 181 SER A N 1
ATOM 1385 C CA . SER A 1 181 ? 12.278 2.781 8.749 1.00 50.78 181 SER A CA 1
ATOM 1386 C C . SER A 1 181 ? 13.612 2.599 9.477 1.00 50.78 181 SER A C 1
ATOM 1388 O O . SER A 1 181 ? 14.646 2.951 8.921 1.00 50.78 181 SER A O 1
ATOM 1390 N N . SER A 1 182 ? 13.612 2.058 10.697 1.00 43.31 182 SER A N 1
ATOM 1391 C CA . SER A 1 182 ? 14.832 1.911 11.507 1.00 43.31 182 SER A CA 1
ATOM 1392 C C . SER A 1 182 ? 15.786 0.802 11.038 1.00 43.31 182 SER A C 1
ATOM 1394 O O . SER A 1 182 ? 16.839 0.630 11.643 1.00 43.31 182 SER A O 1
ATOM 1396 N N . ASP A 1 183 ? 15.438 0.045 9.995 1.00 46.50 183 ASP A N 1
ATOM 1397 C CA . ASP A 1 183 ? 16.193 -1.147 9.604 1.00 46.50 183 ASP A CA 1
ATOM 1398 C C . ASP A 1 183 ? 16.108 -1.391 8.083 1.00 46.50 183 ASP A C 1
ATOM 1400 O O . ASP A 1 183 ? 15.483 -2.359 7.659 1.00 46.50 183 ASP A O 1
ATOM 1404 N N . GLN A 1 184 ? 16.659 -0.482 7.255 1.00 36.19 184 GLN A N 1
ATOM 1405 C CA . GLN A 1 184 ? 17.072 -0.718 5.849 1.00 36.19 184 GLN A CA 1
ATOM 1406 C C . GLN A 1 184 ? 18.195 0.216 5.393 1.00 36.19 184 GLN A C 1
ATOM 1408 O O . GLN A 1 184 ? 18.123 1.428 5.694 1.00 36.19 184 GLN A O 1
#

Mean predicted aligned error: 18.02 Å

Solvent-accessible surface area (backbone atoms only — not comparable to full-atom values): 10793 Å² total; per-residue (Å²): 130,62,34,48,64,64,57,44,15,60,75,73,72,48,53,51,66,56,51,51,50,31,42,77,69,68,29,31,73,68,45,97,87,68,25,30,47,64,71,59,36,53,51,37,37,61,75,61,52,59,76,88,74,53,79,49,80,72,64,66,67,69,78,62,74,88,70,72,78,54,67,67,61,55,48,56,52,35,68,75,62,74,70,79,87,51,79,73,57,46,54,55,47,53,50,51,52,50,50,50,53,49,52,53,52,50,51,54,49,50,37,46,75,72,62,77,58,78,61,64,70,59,51,52,51,52,52,52,55,48,54,48,51,54,53,52,52,61,70,62,40,33,84,75,44,19,53,64,53,12,63,76,69,74,50,61,36,67,62,43,23,54,52,46,47,52,54,50,53,50,52,54,49,57,60,69,66,58,68,84,74,81,78,126